Protein AF-A0A257W3N2-F1 (afdb_monomer_lite)

pLDDT: mean 85.17, std 15.51, range [33.84, 98.0]

Foldseek 3Di:
DKKAFQFQPPDDDDPDPQDPVRDQPQAADPPDDFGWDKAKFKDQVPHGPGDRPQDWDWDDDDDADQVDWTWTWGDDQFKIKIWIWHAHPRGIIDTDIDIDGNDPDDTDMDMDMDTDTDDAPLVNCCVRPVVQNPDPDPDQFFKWKAAQNDTWGDHRVCVVVVHQTPPADPVRDRDHPFWMKMWGDTPRTIIMDTPHRHD

Radius of gyration: 18.53 Å; chains: 1; bounding box: 50×35×45 Å

Structure (mmCIF, N/CA/C/O backbone):
data_AF-A0A257W3N2-F1
#
_entry.id   AF-A0A257W3N2-F1
#
loop_
_atom_site.group_PDB
_atom_site.id
_atom_site.type_symbol
_atom_site.label_atom_id
_atom_site.label_alt_id
_atom_site.label_comp_id
_atom_site.label_asym_id
_atom_site.label_entity_id
_atom_site.label_seq_id
_atom_site.pdbx_PDB_ins_code
_atom_site.Cartn_x
_atom_site.Cartn_y
_atom_site.Cartn_z
_atom_site.occupancy
_atom_site.B_iso_or_equiv
_atom_site.auth_seq_id
_atom_site.auth_comp_id
_atom_site.auth_asym_id
_atom_site.auth_atom_id
_atom_site.pdbx_PDB_model_num
ATOM 1 N N . MET A 1 1 ? -6.589 -4.852 3.245 1.00 63.12 1 MET A N 1
ATOM 2 C CA . MET A 1 1 ? -5.745 -4.645 2.042 1.00 63.12 1 MET A CA 1
ATOM 3 C C . MET A 1 1 ? -4.578 -5.618 2.097 1.00 63.12 1 MET A C 1
ATOM 5 O O . MET A 1 1 ? -4.062 -5.860 3.180 1.00 63.12 1 MET A O 1
ATOM 9 N N . LYS A 1 2 ? -4.144 -6.179 0.969 1.00 60.28 2 LYS A N 1
ATOM 10 C CA . LYS A 1 2 ? -2.875 -6.912 0.897 1.00 60.28 2 LYS A CA 1
ATOM 11 C C . LYS A 1 2 ? -1.826 -6.005 0.253 1.00 60.28 2 LYS A C 1
ATOM 13 O O . LYS A 1 2 ? -2.109 -5.346 -0.744 1.00 60.28 2 LYS A O 1
ATOM 18 N N . ALA A 1 3 ? -0.636 -5.947 0.831 1.00 59.84 3 ALA A N 1
ATOM 19 C CA . ALA A 1 3 ? 0.522 -5.319 0.213 1.00 59.84 3 ALA A CA 1
ATOM 20 C C . ALA A 1 3 ? 1.541 -6.428 -0.047 1.00 59.84 3 ALA A C 1
ATOM 22 O O . ALA A 1 3 ? 2.093 -7.018 0.875 1.00 59.84 3 ALA A O 1
ATOM 23 N N . ALA A 1 4 ? 1.744 -6.760 -1.312 1.00 55.66 4 ALA A N 1
ATOM 24 C CA . ALA A 1 4 ? 2.724 -7.746 -1.716 1.00 55.66 4 ALA A CA 1
ATOM 25 C C . ALA A 1 4 ? 4.053 -7.047 -1.975 1.00 55.66 4 ALA A C 1
ATOM 27 O O . ALA A 1 4 ? 4.140 -6.175 -2.839 1.00 55.66 4 ALA A O 1
ATOM 28 N N . ILE A 1 5 ? 5.106 -7.460 -1.283 1.00 56.12 5 ILE A N 1
ATOM 29 C CA . ILE A 1 5 ? 6.452 -7.278 -1.810 1.00 56.12 5 ILE A CA 1
ATOM 30 C C . ILE A 1 5 ? 6.758 -8.588 -2.522 1.00 56.12 5 ILE A C 1
ATOM 32 O O . ILE A 1 5 ? 7.100 -9.577 -1.884 1.00 56.12 5 ILE A O 1
ATOM 36 N N . LEU A 1 6 ? 6.549 -8.633 -3.837 1.00 48.66 6 LEU A N 1
ATOM 37 C CA . LEU A 1 6 ? 6.870 -9.834 -4.593 1.00 48.66 6 LEU A CA 1
ATOM 38 C C . LEU A 1 6 ? 8.366 -9.810 -4.915 1.00 48.66 6 LEU A C 1
ATOM 40 O O . LEU A 1 6 ? 8.823 -9.068 -5.788 1.00 48.66 6 LEU A O 1
ATOM 44 N N . LEU A 1 7 ? 9.126 -10.641 -4.207 1.00 48.00 7 LEU A N 1
ATOM 45 C CA . LEU A 1 7 ? 10.526 -10.894 -4.524 1.00 48.00 7 LEU A CA 1
ATOM 46 C C . LEU A 1 7 ? 10.585 -11.938 -5.645 1.00 48.00 7 LEU A C 1
ATOM 48 O O . LEU A 1 7 ? 10.446 -13.136 -5.403 1.00 48.00 7 LEU A O 1
ATOM 52 N N . ALA A 1 8 ? 10.787 -11.507 -6.889 1.00 36.78 8 ALA A N 1
ATOM 53 C CA . ALA A 1 8 ? 11.122 -12.436 -7.958 1.00 36.78 8 ALA A CA 1
ATOM 54 C C . ALA A 1 8 ? 12.629 -12.721 -7.891 1.00 36.78 8 ALA A C 1
ATOM 56 O O . ALA A 1 8 ? 13.432 -12.066 -8.549 1.00 36.78 8 ALA A O 1
ATOM 57 N N . LYS A 1 9 ? 13.046 -13.714 -7.094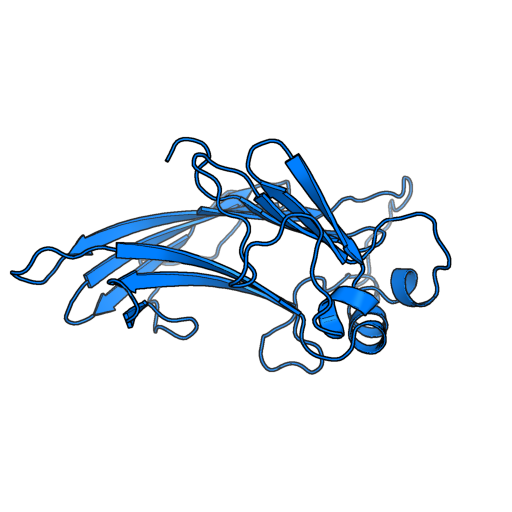 1.00 36.16 9 LYS A N 1
ATOM 58 C CA . LYS A 1 9 ? 14.422 -14.223 -7.180 1.00 36.16 9 LYS A CA 1
ATOM 59 C C . LYS A 1 9 ? 14.591 -14.939 -8.521 1.00 36.16 9 LYS A C 1
ATOM 61 O O . LYS A 1 9 ? 14.362 -16.139 -8.622 1.00 36.16 9 LYS A O 1
ATOM 66 N N . THR A 1 10 ? 15.000 -14.216 -9.558 1.00 36.69 10 THR A N 1
ATOM 67 C CA . THR A 1 10 ? 15.478 -14.819 -10.807 1.00 36.69 10 THR A CA 1
ATOM 68 C C . THR A 1 10 ? 16.997 -14.763 -10.860 1.00 36.69 10 THR A C 1
ATOM 70 O O . THR A 1 10 ? 17.583 -13.983 -11.602 1.00 36.69 10 THR A O 1
ATOM 73 N N . SER A 1 11 ? 17.631 -15.628 -10.073 1.00 33.84 11 SER A N 1
ATOM 74 C CA . SER A 1 11 ? 18.835 -16.338 -10.501 1.00 33.84 11 SER A CA 1
ATOM 75 C C . SER A 1 11 ? 18.933 -17.647 -9.715 1.00 33.84 11 SER A C 1
ATOM 77 O O . SER A 1 11 ? 18.991 -17.677 -8.483 1.00 33.84 11 SER A O 1
ATOM 79 N N . GLU A 1 12 ? 18.888 -18.763 -10.443 1.00 40.09 12 GLU A N 1
ATOM 80 C CA . GLU A 1 12 ? 19.418 -20.027 -9.945 1.00 40.09 12 GLU A CA 1
ATOM 81 C C . GLU A 1 12 ? 20.897 -19.809 -9.601 1.00 40.09 12 GLU A C 1
ATOM 83 O O . GLU A 1 12 ? 21.663 -19.313 -10.425 1.00 40.09 12 GLU A O 1
ATOM 88 N N . GLY A 1 13 ? 21.292 -20.178 -8.381 1.00 39.91 13 GLY A N 1
ATOM 89 C CA . GLY A 1 13 ? 22.697 -20.217 -7.973 1.00 39.91 13 GLY A CA 1
ATOM 90 C C . GLY A 1 13 ? 23.138 -19.093 -7.036 1.00 39.91 13 GLY A C 1
ATOM 91 O O . GLY A 1 13 ? 23.952 -18.256 -7.401 1.00 39.91 13 GLY A O 1
ATOM 92 N N . ALA A 1 14 ? 22.684 -19.131 -5.785 1.00 39.78 14 ALA A N 1
ATOM 93 C CA . ALA A 1 14 ? 23.430 -18.544 -4.672 1.00 39.78 14 ALA A CA 1
ATOM 94 C C . ALA A 1 14 ? 23.230 -19.441 -3.445 1.00 39.78 14 ALA A C 1
ATOM 96 O O . ALA A 1 14 ? 22.296 -19.257 -2.669 1.00 39.78 14 ALA A O 1
ATOM 97 N N . SER A 1 15 ? 24.057 -20.484 -3.351 1.00 37.91 15 SER A N 1
ATOM 98 C CA . SER A 1 15 ? 24.138 -21.432 -2.232 1.00 37.91 15 SER A CA 1
ATOM 99 C C . SER A 1 15 ? 25.274 -21.058 -1.269 1.00 37.91 15 SER A C 1
ATOM 101 O O . SER A 1 15 ? 26.050 -21.917 -0.858 1.00 37.91 15 SER A O 1
ATOM 103 N N . GLY A 1 16 ? 25.414 -19.768 -0.967 1.00 42.81 16 GLY A N 1
ATOM 104 C CA . GLY A 1 16 ? 26.346 -19.248 0.032 1.00 42.81 16 GLY A CA 1
ATOM 105 C C . GLY A 1 16 ? 25.596 -18.356 1.014 1.00 42.81 16 GLY A C 1
ATOM 106 O O . GLY A 1 16 ? 24.608 -17.732 0.627 1.00 42.81 16 GLY A O 1
ATOM 107 N N . GLU A 1 17 ? 26.037 -18.326 2.273 1.00 38.88 17 GLU A N 1
ATOM 108 C CA . GLU A 1 17 ? 25.598 -17.313 3.237 1.00 38.88 17 GLU A CA 1
ATOM 109 C C . GLU A 1 17 ? 25.826 -15.929 2.616 1.00 38.88 17 GLU A C 1
ATOM 111 O O . GLU A 1 17 ? 26.957 -15.584 2.266 1.00 38.88 17 GLU A O 1
ATOM 116 N N . LEU A 1 18 ? 24.743 -15.175 2.415 1.00 42.75 18 LEU A N 1
ATOM 117 C CA . LEU A 1 18 ? 24.822 -13.783 1.987 1.00 42.75 18 LEU A CA 1
ATOM 118 C C . LEU A 1 18 ? 25.477 -13.005 3.124 1.00 42.75 18 LEU A C 1
ATOM 120 O O . LEU A 1 18 ? 25.071 -13.138 4.280 1.00 42.75 18 LEU A O 1
ATOM 124 N N . LYS A 1 19 ? 26.503 -12.218 2.815 1.00 36.81 19 LYS A N 1
ATOM 125 C CA . LYS A 1 19 ? 27.019 -11.262 3.790 1.00 36.81 19 LYS A CA 1
ATOM 126 C C . LYS A 1 19 ? 26.045 -10.083 3.870 1.00 36.81 19 LYS A C 1
ATOM 128 O O . LYS A 1 19 ? 25.299 -9.840 2.931 1.00 36.81 19 LYS A O 1
ATOM 133 N N . GLU A 1 20 ? 26.067 -9.312 4.954 1.00 49.75 20 GLU A N 1
ATOM 134 C CA . GLU A 1 20 ? 25.214 -8.114 5.117 1.00 49.75 20 GLU A CA 1
ATOM 135 C C . GLU A 1 20 ? 25.403 -7.091 3.970 1.00 49.75 20 GLU A C 1
ATOM 137 O O . GLU A 1 20 ? 24.482 -6.373 3.595 1.00 49.75 20 GLU A O 1
ATOM 142 N N . GLU A 1 21 ? 26.584 -7.090 3.342 1.00 48.09 21 GLU A N 1
ATOM 143 C CA . GLU A 1 21 ? 26.924 -6.332 2.127 1.00 48.09 21 GLU A CA 1
ATOM 144 C C . GLU A 1 21 ? 26.236 -6.833 0.835 1.00 48.09 21 GLU A C 1
ATOM 146 O O . GLU A 1 21 ? 26.196 -6.101 -0.153 1.00 48.09 21 GLU A O 1
ATOM 151 N N . ASP A 1 22 ? 25.653 -8.036 0.852 1.00 55.69 22 ASP A N 1
ATOM 152 C CA . ASP A 1 22 ? 24.911 -8.664 -0.250 1.00 55.69 22 ASP A CA 1
ATOM 153 C C . ASP A 1 22 ? 23.376 -8.577 -0.064 1.00 55.69 22 ASP A C 1
ATOM 155 O O . ASP A 1 22 ? 22.615 -9.036 -0.925 1.00 55.69 22 ASP A O 1
ATOM 159 N N . GLU A 1 23 ? 22.888 -8.008 1.049 1.00 65.12 23 GLU A N 1
ATOM 160 C CA . GLU A 1 23 ? 21.453 -7.829 1.289 1.00 65.12 23 GLU A CA 1
ATOM 161 C C . GLU A 1 23 ? 20.884 -6.685 0.442 1.00 65.12 23 GLU A C 1
ATOM 163 O O . GLU A 1 23 ? 21.275 -5.520 0.544 1.00 65.12 23 GLU A O 1
ATOM 168 N N . ILE A 1 24 ? 19.889 -7.005 -0.386 1.00 69.31 24 ILE A N 1
ATOM 169 C CA . ILE A 1 24 ? 19.209 -6.002 -1.202 1.00 69.31 24 ILE A CA 1
ATOM 170 C C . ILE A 1 24 ? 18.145 -5.308 -0.359 1.00 69.31 24 ILE A C 1
ATOM 172 O O . ILE A 1 24 ? 17.109 -5.879 -0.008 1.00 69.31 24 ILE A O 1
ATOM 176 N N . ARG A 1 25 ? 18.383 -4.026 -0.075 1.00 74.94 25 ARG A N 1
ATOM 177 C CA . ARG A 1 25 ? 17.400 -3.155 0.565 1.00 74.94 25 ARG A CA 1
ATOM 178 C C . ARG A 1 25 ? 16.401 -2.646 -0.468 1.00 74.94 25 ARG A C 1
ATOM 180 O O . ARG A 1 25 ? 16.580 -1.578 -1.048 1.00 74.94 25 ARG A O 1
ATOM 187 N N . LEU A 1 26 ? 15.333 -3.417 -0.667 1.00 79.75 26 LEU A N 1
ATOM 188 C CA . LEU A 1 26 ? 14.271 -3.034 -1.591 1.00 79.75 26 LEU A CA 1
ATOM 189 C C . LEU A 1 26 ? 13.491 -1.823 -1.068 1.00 79.75 26 LEU A C 1
ATOM 191 O O . LEU A 1 26 ? 13.543 -0.760 -1.675 1.00 79.75 26 LEU A O 1
ATOM 195 N N . LEU A 1 27 ? 12.779 -1.962 0.055 1.00 86.69 27 LEU A N 1
ATOM 196 C CA . LEU A 1 27 ? 12.084 -0.827 0.661 1.00 86.69 27 LEU A CA 1
ATOM 197 C C . LEU A 1 27 ? 13.047 0.016 1.501 1.00 86.69 27 LEU A C 1
ATOM 199 O O . LEU A 1 27 ? 13.892 -0.506 2.230 1.00 86.69 27 LEU A O 1
ATOM 203 N N . ARG A 1 28 ? 12.893 1.334 1.408 1.00 89.12 28 ARG A N 1
ATOM 204 C CA . ARG A 1 28 ? 13.689 2.348 2.097 1.00 89.12 28 ARG A CA 1
ATOM 205 C C . ARG A 1 28 ? 12.777 3.328 2.837 1.00 89.12 28 ARG A C 1
ATOM 207 O O . ARG A 1 28 ? 11.737 3.686 2.278 1.00 89.12 28 ARG A O 1
ATOM 214 N N . PRO A 1 29 ? 13.166 3.792 4.039 1.00 90.00 29 PRO A N 1
ATOM 215 C CA . PRO A 1 29 ? 12.375 4.742 4.818 1.00 90.00 29 PRO A CA 1
ATOM 216 C C . PRO A 1 29 ? 12.000 6.006 4.037 1.00 90.00 29 PRO A C 1
ATOM 218 O O . PRO A 1 29 ? 12.721 6.421 3.125 1.00 90.00 29 PRO A O 1
ATOM 221 N N . GLU A 1 30 ? 10.880 6.624 4.403 1.00 90.50 30 GLU A N 1
ATOM 222 C CA . GLU A 1 30 ? 10.339 7.809 3.724 1.00 90.50 30 GLU A CA 1
ATOM 223 C C . GLU A 1 30 ? 11.293 9.004 3.753 1.00 90.50 30 GLU A C 1
ATOM 225 O O . GLU A 1 30 ? 11.365 9.759 2.789 1.00 90.50 30 GLU A O 1
ATOM 230 N N . GLU A 1 31 ? 12.033 9.153 4.843 1.00 90.12 31 GLU A N 1
ATOM 231 C CA . GLU A 1 31 ? 12.975 10.234 5.105 1.00 90.12 31 GLU A CA 1
ATOM 232 C C . GLU A 1 31 ? 14.345 10.038 4.440 1.00 90.12 31 GLU A C 1
ATOM 234 O O . GLU A 1 31 ? 15.206 10.915 4.525 1.00 90.12 31 GLU A O 1
ATOM 239 N N . SER A 1 32 ? 14.571 8.889 3.798 1.00 90.19 32 SER A N 1
ATOM 240 C CA . SER A 1 32 ? 15.836 8.611 3.121 1.00 90.19 32 SER A CA 1
ATOM 241 C C . SER A 1 32 ? 15.904 9.274 1.745 1.00 90.19 32 SER A C 1
ATOM 243 O O . SER A 1 32 ? 14.901 9.404 1.041 1.00 90.19 32 SER A O 1
ATOM 245 N N . GLU A 1 33 ? 17.112 9.659 1.321 1.00 89.38 33 GLU A N 1
ATOM 246 C CA . GLU A 1 33 ? 17.339 10.072 -0.065 1.00 89.38 33 GLU A CA 1
ATOM 247 C C . GLU A 1 33 ? 16.941 8.910 -0.989 1.00 89.38 33 GLU A C 1
ATOM 249 O O . GLU A 1 33 ? 17.435 7.793 -0.820 1.00 89.38 33 GLU A O 1
ATOM 254 N N . PHE A 1 34 ? 16.022 9.159 -1.927 1.00 91.19 34 PHE A N 1
ATOM 255 C CA . PHE A 1 34 ? 15.375 8.132 -2.755 1.00 91.19 34 PHE A CA 1
ATOM 256 C C . PHE A 1 34 ? 14.603 7.062 -1.954 1.00 91.19 34 PHE A C 1
ATOM 258 O O . PHE A 1 34 ? 14.710 5.863 -2.236 1.00 91.19 34 PHE A O 1
ATOM 265 N N . GLY A 1 35 ? 13.811 7.491 -0.964 1.00 92.50 35 GLY A N 1
ATOM 266 C CA . GLY A 1 35 ? 12.903 6.623 -0.213 1.00 92.50 35 GLY A CA 1
ATOM 267 C C . GLY A 1 35 ? 11.979 5.790 -1.109 1.00 92.50 35 GLY A C 1
ATOM 268 O O . GLY A 1 35 ? 11.527 6.247 -2.164 1.00 92.50 35 GLY A O 1
ATOM 269 N N . TYR A 1 36 ? 11.701 4.555 -0.683 1.00 91.75 36 TYR A N 1
ATOM 270 C CA . TYR A 1 36 ? 10.831 3.614 -1.384 1.00 91.75 36 TYR A CA 1
ATOM 271 C C . TYR A 1 36 ? 10.005 2.816 -0.383 1.00 91.75 36 TYR A C 1
ATOM 273 O O . TYR A 1 36 ? 10.482 1.859 0.216 1.00 91.75 36 TYR A O 1
ATOM 281 N N . PHE A 1 37 ? 8.754 3.193 -0.193 1.00 90.00 37 PHE A N 1
ATOM 282 C CA . PHE A 1 37 ? 7.950 2.663 0.899 1.00 90.00 37 PHE A CA 1
ATOM 283 C C . PHE A 1 37 ? 6.496 2.510 0.470 1.00 90.00 37 PHE A C 1
ATOM 285 O O . PHE A 1 37 ? 6.038 3.049 -0.542 1.00 90.00 37 PHE A O 1
ATOM 292 N N . THR A 1 38 ? 5.758 1.748 1.267 1.00 89.62 38 THR A N 1
ATOM 293 C CA . THR A 1 38 ? 4.333 1.510 1.066 1.00 89.62 38 THR A CA 1
ATOM 294 C C . THR A 1 38 ? 3.571 1.999 2.274 1.00 89.62 38 THR A C 1
ATOM 296 O O . THR A 1 38 ? 3.968 1.706 3.401 1.00 89.62 38 THR A O 1
ATOM 299 N N . THR A 1 39 ? 2.463 2.701 2.065 1.00 88.75 39 THR A N 1
ATOM 300 C CA . THR A 1 39 ? 1.641 3.189 3.175 1.00 88.75 39 THR A CA 1
ATOM 301 C C . THR A 1 39 ? 0.195 2.782 3.016 1.00 88.75 39 THR A C 1
ATOM 303 O O . THR A 1 39 ? -0.286 2.616 1.898 1.00 88.75 39 THR A O 1
ATOM 306 N N . TYR A 1 40 ? -0.481 2.581 4.146 1.00 89.00 40 TYR A N 1
ATOM 307 C CA . TYR A 1 40 ? -1.864 2.131 4.185 1.00 89.00 40 TYR A CA 1
ATOM 308 C C . TYR A 1 40 ? -2.625 2.809 5.323 1.00 89.00 40 TYR A C 1
ATOM 310 O O . TYR A 1 40 ? -2.320 2.605 6.503 1.00 89.00 40 TYR A O 1
ATOM 318 N N . TYR A 1 41 ? -3.611 3.624 4.969 1.00 90.25 41 TYR A N 1
ATOM 319 C CA . TYR A 1 41 ? -4.282 4.543 5.883 1.00 90.25 41 TYR A CA 1
ATOM 320 C C . TYR A 1 41 ? -5.768 4.733 5.522 1.00 90.25 41 TYR A C 1
ATOM 322 O O . TYR A 1 41 ? -6.254 4.138 4.561 1.00 90.25 41 TYR A O 1
ATOM 330 N N . TRP A 1 42 ? -6.515 5.503 6.319 1.00 94.56 42 TRP A N 1
ATOM 331 C CA . TRP A 1 42 ? -7.979 5.604 6.223 1.00 94.56 42 TRP A CA 1
ATOM 332 C C . TRP A 1 42 ? -8.445 7.050 6.110 1.00 94.56 42 TRP A C 1
ATOM 334 O O . TRP A 1 42 ? -7.966 7.927 6.830 1.00 94.56 42 TRP A O 1
ATOM 344 N N . ALA A 1 43 ? -9.431 7.287 5.247 1.00 94.75 43 ALA A N 1
ATOM 345 C CA . ALA A 1 43 ? -10.078 8.584 5.088 1.00 94.75 43 ALA A CA 1
ATOM 346 C C . ALA A 1 43 ? -11.597 8.491 5.265 1.00 94.75 43 ALA A C 1
ATOM 348 O O . ALA A 1 43 ? -12.204 7.504 4.860 1.00 94.75 43 ALA A O 1
ATOM 349 N N . ASP A 1 44 ? -12.196 9.547 5.807 1.00 94.50 44 ASP A N 1
ATOM 350 C CA . ASP A 1 44 ? -13.632 9.829 5.778 1.00 94.50 44 ASP A CA 1
ATOM 351 C C . ASP A 1 44 ? -13.879 10.890 4.697 1.00 94.50 44 ASP A C 1
ATOM 353 O O . A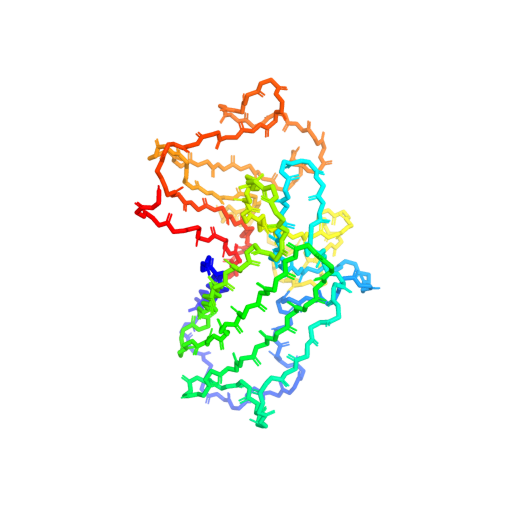SP A 1 44 ? -13.493 12.056 4.837 1.00 94.50 44 ASP A O 1
ATOM 357 N N . GLY A 1 45 ? -14.398 10.464 3.543 1.00 90.69 45 GLY A N 1
ATOM 358 C CA . GLY A 1 45 ? -14.419 11.292 2.335 1.00 90.69 45 GLY A CA 1
ATOM 359 C C . GLY A 1 45 ? -13.011 11.735 1.899 1.00 90.69 45 GLY A C 1
ATOM 360 O O . GLY A 1 45 ? -12.223 10.932 1.383 1.00 90.69 45 GLY A O 1
ATOM 361 N N . ASN A 1 46 ? -12.701 13.021 2.091 1.00 89.12 46 ASN A N 1
ATOM 362 C CA . ASN A 1 46 ? -11.405 13.632 1.754 1.00 89.12 46 ASN A CA 1
ATOM 363 C C . ASN A 1 46 ? -10.524 13.923 2.978 1.00 89.12 46 ASN A C 1
ATOM 365 O O . ASN A 1 46 ? -9.407 14.410 2.817 1.00 89.12 46 ASN A O 1
ATOM 369 N N . THR A 1 47 ? -11.002 13.624 4.185 1.00 92.25 47 THR A N 1
ATOM 370 C CA . THR A 1 47 ? -10.280 13.895 5.430 1.00 92.25 47 THR A CA 1
ATOM 371 C C . THR A 1 47 ? -9.628 12.616 5.929 1.00 92.25 47 THR A C 1
ATOM 373 O O . THR A 1 47 ? -10.303 11.605 6.102 1.00 92.25 47 THR A O 1
ATOM 376 N N . LEU A 1 48 ? -8.318 12.643 6.181 1.00 93.19 48 LEU A N 1
ATOM 377 C CA . LEU A 1 48 ? -7.623 11.512 6.797 1.00 93.19 48 LEU A CA 1
ATOM 378 C C . LEU A 1 48 ? -8.085 11.344 8.250 1.00 93.19 48 LEU A C 1
ATOM 380 O O . LEU A 1 48 ? -8.016 12.288 9.032 1.00 93.19 48 LEU A O 1
ATOM 384 N N . VAL A 1 49 ? -8.528 10.137 8.599 1.00 93.81 49 VAL A N 1
ATOM 385 C CA . VAL A 1 49 ? -8.853 9.736 9.984 1.00 93.81 49 VAL A CA 1
ATOM 386 C C . VAL A 1 49 ? -7.761 8.854 10.584 1.00 93.81 49 VAL A C 1
ATOM 388 O O . VAL A 1 49 ? -7.545 8.851 11.789 1.00 93.81 49 VAL A O 1
ATOM 391 N N . ALA A 1 50 ? -7.014 8.167 9.724 1.00 93.25 50 ALA A N 1
ATOM 392 C CA . ALA A 1 50 ? -5.695 7.640 10.013 1.00 93.25 50 ALA A CA 1
ATOM 393 C C . ALA A 1 50 ? -4.787 8.138 8.895 1.00 93.25 50 ALA A C 1
ATOM 395 O O . ALA A 1 50 ? -5.146 8.017 7.727 1.00 93.25 50 ALA A O 1
ATOM 396 N N . GLY A 1 51 ? -3.653 8.735 9.237 1.00 89.62 51 GLY A N 1
ATOM 397 C CA . GLY A 1 51 ? -2.652 9.193 8.285 1.00 89.62 51 GLY A CA 1
ATOM 398 C C . GLY A 1 51 ? -1.447 8.262 8.243 1.00 89.62 51 GLY A C 1
ATOM 399 O O . GLY A 1 51 ? -1.360 7.281 8.982 1.00 89.62 51 GLY A O 1
ATOM 400 N N . ARG A 1 52 ? -0.479 8.615 7.395 1.00 84.06 52 ARG A N 1
ATOM 401 C CA . ARG A 1 52 ? 0.804 7.911 7.275 1.00 84.06 52 ARG A CA 1
ATOM 402 C C . ARG A 1 52 ? 1.540 7.776 8.612 1.00 84.06 52 ARG A C 1
ATOM 404 O O . ARG A 1 52 ? 2.000 6.692 8.939 1.00 84.06 52 ARG A O 1
ATOM 411 N N . ASN A 1 53 ? 1.583 8.864 9.379 1.00 86.12 53 ASN A N 1
ATOM 412 C CA . ASN A 1 53 ? 2.326 8.970 10.638 1.00 86.12 53 ASN A CA 1
ATOM 413 C C . ASN A 1 53 ? 1.408 8.902 11.867 1.00 86.12 53 ASN A C 1
ATOM 415 O O . ASN A 1 53 ? 1.725 9.461 12.915 1.00 86.12 53 ASN A O 1
ATOM 419 N N . SER A 1 54 ? 0.231 8.278 11.734 1.00 92.81 54 SER A N 1
ATOM 420 C CA . SER A 1 54 ? -0.660 8.081 12.878 1.00 92.81 54 SER A CA 1
ATOM 421 C C . SER A 1 54 ? 0.035 7.257 13.970 1.00 92.81 54 SER A C 1
ATOM 423 O O . SER A 1 54 ? 0.727 6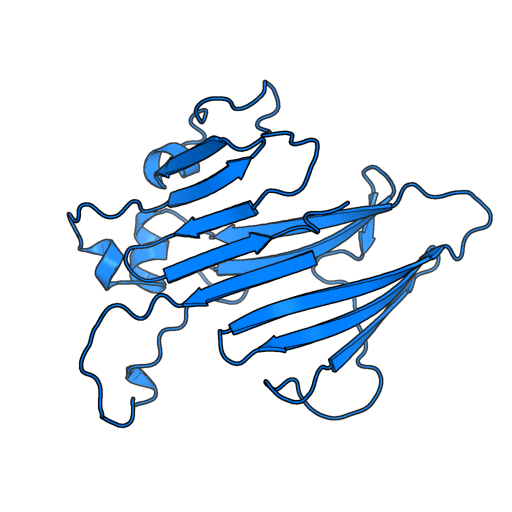.290 13.647 1.00 92.81 54 SER A O 1
ATOM 425 N N . PRO A 1 55 ? -0.147 7.608 15.255 1.00 93.94 55 PRO A N 1
ATOM 426 C CA . PRO A 1 55 ? 0.557 6.969 16.361 1.00 93.94 55 PRO A CA 1
ATOM 427 C C . PRO A 1 55 ? -0.087 5.622 16.714 1.00 93.94 55 PRO A C 1
ATOM 429 O O . PRO A 1 55 ? -0.839 5.507 17.679 1.00 93.94 55 PRO A O 1
ATOM 432 N N . TRP A 1 56 ? 0.183 4.600 15.907 1.00 95.69 56 TRP A N 1
ATOM 433 C CA . TRP A 1 56 ? -0.251 3.235 16.188 1.00 95.69 56 TRP A CA 1
ATOM 434 C C . TRP A 1 56 ? 0.449 2.691 17.433 1.00 95.69 56 TRP A C 1
ATOM 436 O O . TRP A 1 56 ? 1.663 2.823 17.584 1.00 95.69 56 TRP A O 1
ATOM 446 N N . THR A 1 57 ? -0.309 2.033 18.304 1.00 97.75 57 THR A N 1
ATOM 447 C CA . THR A 1 57 ? 0.217 1.328 19.472 1.00 97.75 57 THR A CA 1
ATOM 448 C C . THR A 1 57 ? 0.115 -0.171 19.250 1.00 97.75 57 THR A C 1
ATOM 450 O O . THR A 1 57 ? -0.897 -0.670 18.761 1.00 97.75 57 THR A O 1
ATOM 453 N N . GLN A 1 58 ? 1.167 -0.916 19.578 1.00 97.81 58 GLN A N 1
ATOM 454 C CA . GLN A 1 58 ? 1.091 -2.369 19.523 1.00 97.81 58 GLN A CA 1
ATOM 455 C C . GLN A 1 58 ? 0.224 -2.888 20.670 1.00 97.81 58 GLN A C 1
ATOM 457 O O . GLN A 1 58 ? 0.390 -2.497 21.825 1.00 97.81 58 GLN A O 1
ATOM 462 N N . VAL A 1 59 ? -0.701 -3.782 20.335 1.00 97.75 59 VAL A N 1
ATOM 463 C CA . VAL A 1 59 ? -1.497 -4.524 21.307 1.00 97.75 59 VAL A CA 1
ATOM 464 C C . VAL A 1 59 ? -0.791 -5.850 21.569 1.00 97.75 59 VAL A C 1
ATOM 466 O O . VAL A 1 59 ? -0.625 -6.663 20.660 1.00 97.75 59 VAL A O 1
ATOM 469 N N . GLY A 1 60 ? -0.386 -6.065 22.819 1.00 95.50 60 GLY A N 1
ATOM 470 C CA . GLY A 1 60 ? 0.426 -7.215 23.217 1.00 95.50 60 GLY A CA 1
ATOM 471 C C . GLY A 1 60 ? 1.926 -6.985 23.019 1.00 95.50 60 GLY A C 1
ATOM 472 O O . GLY A 1 60 ? 2.383 -5.856 22.861 1.00 95.50 60 GLY A O 1
ATOM 473 N N . GLU A 1 61 ? 2.690 -8.072 23.045 1.00 94.88 61 GLU A N 1
ATOM 474 C CA . GLU A 1 61 ? 4.156 -8.070 22.969 1.00 94.88 61 GLU A CA 1
ATOM 475 C C . GLU A 1 61 ? 4.643 -8.932 21.792 1.00 94.88 61 GLU A C 1
ATOM 477 O O . GLU A 1 61 ? 3.854 -9.605 21.127 1.00 94.88 61 GLU A O 1
ATOM 482 N N . GLY A 1 62 ? 5.954 -8.933 21.539 1.00 95.00 62 GLY A N 1
ATOM 483 C CA . GLY A 1 62 ? 6.584 -9.726 20.480 1.00 95.00 62 GLY A CA 1
ATOM 484 C C . GLY A 1 62 ? 6.733 -8.984 19.151 1.00 95.00 62 GLY A C 1
ATOM 485 O O . GLY A 1 62 ? 6.302 -7.844 19.000 1.00 95.00 62 GLY A O 1
ATOM 486 N N . GLY A 1 63 ? 7.401 -9.624 18.192 1.00 95.12 63 GLY A N 1
ATOM 487 C CA . GLY A 1 63 ? 7.677 -9.061 16.869 1.00 95.12 63 GLY A CA 1
ATOM 488 C C . GLY A 1 63 ? 6.954 -9.807 15.752 1.00 95.12 63 GLY A C 1
ATOM 489 O O . GLY A 1 63 ? 6.606 -10.981 15.898 1.00 95.12 63 GLY A O 1
ATOM 490 N N . LEU A 1 64 ? 6.769 -9.122 14.622 1.00 94.25 64 LEU A N 1
ATOM 491 C CA . LEU A 1 64 ? 6.241 -9.724 13.401 1.00 94.25 64 LEU A CA 1
ATOM 492 C C . LEU A 1 64 ? 7.224 -10.773 12.870 1.00 94.25 64 LEU A C 1
ATOM 494 O O . LEU A 1 64 ? 8.405 -10.490 12.678 1.00 94.25 64 LEU A O 1
ATOM 498 N N . SER A 1 65 ? 6.720 -11.971 12.599 1.00 93.81 65 SER A N 1
ATOM 499 C CA . SER A 1 65 ? 7.439 -13.028 11.887 1.00 93.81 65 SER A CA 1
ATOM 500 C C . SER A 1 65 ? 6.492 -13.746 10.925 1.00 93.81 65 SER A C 1
ATOM 502 O O . SER A 1 65 ? 5.280 -13.540 10.987 1.00 93.81 65 SER A O 1
ATOM 504 N N . ALA A 1 66 ? 7.022 -14.635 10.080 1.00 91.56 66 ALA A N 1
ATOM 505 C CA . ALA A 1 66 ? 6.197 -15.458 9.190 1.00 91.56 66 ALA A CA 1
ATOM 506 C C . ALA A 1 66 ? 5.166 -16.330 9.942 1.00 91.56 66 ALA A C 1
ATOM 508 O O . ALA A 1 66 ? 4.131 -16.690 9.388 1.00 91.56 66 ALA A O 1
ATOM 509 N N . ALA A 1 67 ? 5.429 -16.653 11.214 1.00 93.00 67 ALA A N 1
ATOM 510 C CA . AL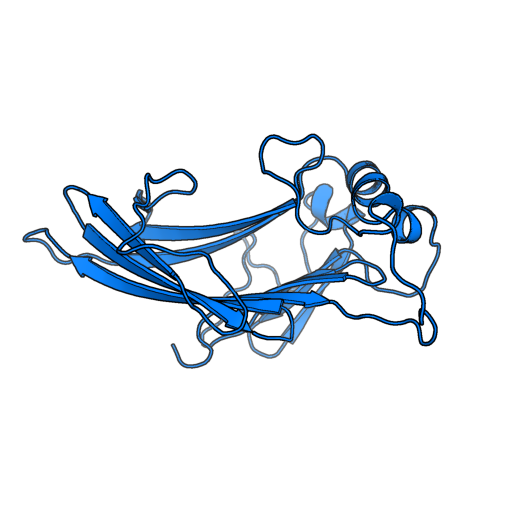A A 1 67 ? 4.529 -17.433 12.062 1.00 93.00 67 ALA A CA 1
ATOM 511 C C . ALA A 1 67 ? 3.689 -16.571 13.023 1.00 93.00 67 ALA A C 1
ATOM 513 O O . ALA A 1 67 ? 2.682 -17.047 13.548 1.00 93.00 67 ALA A O 1
ATOM 514 N N . THR A 1 68 ? 4.090 -15.319 13.267 1.00 95.75 68 THR A N 1
ATOM 515 C CA . THR A 1 68 ? 3.522 -14.483 14.333 1.00 95.75 68 THR A CA 1
ATOM 516 C C . THR A 1 68 ? 3.050 -13.144 13.772 1.00 95.75 68 THR A C 1
ATOM 518 O O . THR A 1 68 ? 3.887 -12.268 13.541 1.00 95.75 68 THR A O 1
ATOM 521 N N . PRO A 1 69 ? 1.735 -12.942 13.565 1.00 96.94 69 PRO A N 1
ATOM 522 C CA . PRO A 1 69 ? 1.200 -11.630 13.224 1.00 96.94 69 PRO A CA 1
ATOM 523 C C . PRO A 1 69 ? 1.280 -10.673 14.418 1.00 96.94 69 PRO A C 1
ATOM 525 O O . PRO A 1 69 ? 1.275 -11.098 15.573 1.00 96.94 69 PRO A O 1
ATOM 528 N N . VAL A 1 70 ? 1.282 -9.371 14.140 1.00 98.00 70 VAL A N 1
ATOM 529 C CA . VAL A 1 70 ? 1.189 -8.318 15.162 1.00 98.00 70 VAL A CA 1
ATOM 530 C C . VAL A 1 70 ? -0.135 -7.581 15.048 1.00 98.00 70 VAL A C 1
ATOM 532 O O . VAL A 1 70 ? -0.672 -7.415 13.954 1.00 98.00 70 VAL A O 1
ATOM 535 N N . THR A 1 71 ? -0.661 -7.124 16.183 1.00 97.94 71 THR A N 1
ATOM 536 C CA . THR A 1 71 ? -1.850 -6.267 16.219 1.00 97.94 71 THR A CA 1
ATOM 537 C C . THR A 1 71 ? -1.445 -4.858 16.616 1.00 97.94 71 THR A C 1
ATOM 539 O O . THR A 1 71 ? -0.744 -4.659 17.605 1.00 97.94 71 THR A O 1
ATOM 542 N N . LEU A 1 72 ? -1.896 -3.881 15.841 1.00 97.38 72 LEU A N 1
ATOM 543 C CA . LEU A 1 72 ? -1.719 -2.460 16.079 1.00 97.38 72 LEU A CA 1
ATOM 544 C C . LEU A 1 72 ? -3.090 -1.824 16.293 1.00 97.38 72 LEU A C 1
ATOM 546 O O . LEU A 1 72 ? -4.032 -2.136 15.569 1.00 97.38 72 LEU A O 1
ATOM 550 N N . ARG A 1 73 ? -3.197 -0.900 17.240 1.00 98.00 73 ARG A N 1
ATOM 551 C CA . ARG A 1 73 ? -4.397 -0.105 17.476 1.00 98.00 73 ARG A CA 1
ATOM 552 C C . ARG A 1 73 ? -4.115 1.370 17.247 1.00 98.00 73 ARG A C 1
ATOM 554 O O . ARG A 1 73 ? -3.089 1.895 17.672 1.00 98.00 73 ARG A O 1
ATOM 561 N N . LEU A 1 74 ? -5.050 2.036 16.590 1.00 97.44 74 LEU A N 1
ATOM 562 C CA . LEU A 1 74 ? -5.124 3.486 16.519 1.00 97.44 74 LEU A CA 1
ATOM 563 C C . LEU A 1 74 ? -6.486 3.911 17.047 1.00 97.44 74 LEU A C 1
ATOM 565 O O . LEU A 1 74 ? -7.509 3.483 16.524 1.00 97.44 74 LEU A O 1
ATOM 569 N N . GLU A 1 75 ? -6.498 4.788 18.040 1.00 96.50 75 GLU A N 1
ATOM 570 C CA . GLU A 1 75 ? -7.722 5.404 18.537 1.00 96.50 75 GLU A CA 1
ATOM 571 C C . GLU A 1 75 ? -7.641 6.916 18.343 1.00 96.50 75 GLU A C 1
ATOM 573 O O . GLU A 1 75 ? -6.618 7.545 18.613 1.00 96.50 75 GLU A O 1
ATOM 578 N N . THR A 1 76 ? -8.717 7.484 17.818 1.00 92.06 76 THR A N 1
ATOM 579 C CA . THR A 1 76 ? -8.913 8.921 17.618 1.00 92.06 76 THR A CA 1
ATOM 580 C C . THR A 1 76 ? -10.291 9.290 18.155 1.00 92.06 76 THR A C 1
ATOM 582 O O . THR A 1 76 ? -11.107 8.407 18.407 1.00 92.06 76 THR A O 1
ATOM 585 N N . ASP A 1 77 ? -10.620 10.579 18.213 1.00 90.50 77 ASP A N 1
ATOM 586 C CA . ASP A 1 77 ? -11.954 11.025 18.645 1.00 90.50 77 ASP A CA 1
ATOM 587 C C . ASP A 1 77 ? -13.098 10.516 17.747 1.00 90.50 77 ASP A C 1
ATOM 589 O O . ASP A 1 77 ? -14.262 10.535 18.138 1.00 90.50 77 ASP A O 1
ATOM 593 N N . SER A 1 78 ? -12.792 10.096 16.514 1.00 92.25 78 SER A N 1
ATOM 594 C CA . SER A 1 78 ? -13.804 9.794 15.496 1.00 92.25 78 SER A CA 1
ATOM 595 C C . SER A 1 78 ? -13.873 8.320 15.098 1.00 92.25 78 SER A C 1
ATOM 597 O O . SER A 1 78 ? -14.931 7.845 14.678 1.00 92.25 78 SER A O 1
ATOM 599 N N . VAL A 1 79 ? -12.761 7.593 15.225 1.00 96.00 79 VAL A N 1
ATOM 600 C CA . VAL A 1 79 ? -12.640 6.178 14.864 1.00 96.00 79 VAL A CA 1
ATOM 601 C C . VAL A 1 79 ? -11.649 5.462 15.779 1.00 96.00 79 VAL A C 1
ATOM 603 O O . VAL A 1 79 ? -10.645 6.048 16.188 1.00 96.00 79 VAL A O 1
ATOM 606 N N . SER A 1 80 ? -11.902 4.176 16.020 1.00 97.56 80 SER A N 1
ATOM 607 C CA . SER A 1 80 ? -10.908 3.222 16.521 1.00 97.56 80 SER A CA 1
ATOM 608 C C . SER A 1 80 ? -10.625 2.194 15.431 1.00 97.56 80 SER A C 1
ATOM 610 O O . SER A 1 80 ? -11.553 1.710 14.779 1.00 97.56 80 SER A O 1
ATOM 612 N N . ILE A 1 81 ? -9.352 1.896 15.190 1.00 97.38 81 ILE A N 1
ATOM 613 C CA . ILE A 1 81 ? -8.907 0.957 14.167 1.00 97.38 81 ILE A CA 1
ATOM 614 C C . ILE A 1 81 ? -8.006 -0.084 14.812 1.00 97.38 81 ILE A C 1
ATOM 616 O O . ILE A 1 81 ? -6.941 0.247 15.328 1.00 97.38 81 ILE A O 1
ATOM 620 N N . ASP A 1 82 ? -8.418 -1.343 14.717 1.00 97.75 82 ASP A N 1
ATOM 621 C CA . ASP A 1 82 ? -7.587 -2.503 15.018 1.00 97.75 82 ASP A CA 1
ATOM 622 C C . ASP A 1 82 ? -7.031 -3.074 13.723 1.00 97.75 82 ASP A C 1
ATOM 624 O O . ASP A 1 82 ? -7.788 -3.491 12.850 1.00 97.75 82 ASP A O 1
ATOM 628 N N . ARG A 1 83 ? -5.709 -3.105 13.601 1.00 96.00 83 ARG A N 1
ATOM 629 C CA . ARG A 1 83 ? -4.972 -3.579 12.433 1.00 96.00 83 ARG A CA 1
ATOM 630 C C . ARG A 1 83 ? -4.172 -4.815 12.791 1.00 96.00 83 ARG A C 1
ATOM 632 O O . ARG A 1 83 ? -3.224 -4.741 13.564 1.00 96.00 83 ARG A O 1
ATOM 639 N N . VAL A 1 84 ? -4.490 -5.935 12.160 1.00 96.38 84 VAL A N 1
ATOM 640 C CA . VAL A 1 84 ? -3.652 -7.133 12.196 1.00 96.38 84 VAL A CA 1
ATOM 641 C C . VAL A 1 84 ? -2.730 -7.113 10.984 1.00 96.38 84 VAL A C 1
ATOM 643 O O . VAL A 1 84 ? -3.200 -7.071 9.844 1.00 96.38 84 VAL A O 1
ATOM 646 N N . VAL A 1 85 ? -1.423 -7.137 11.237 1.00 94.75 85 VAL A N 1
ATOM 647 C CA . VAL A 1 85 ? -0.380 -7.251 10.216 1.00 94.75 85 VAL A CA 1
ATOM 648 C C . VAL A 1 85 ? 0.201 -8.654 10.279 1.00 94.75 85 VAL A C 1
ATOM 650 O O . VAL A 1 85 ? 0.722 -9.068 11.314 1.00 94.75 85 VAL A O 1
ATOM 653 N N . SER A 1 86 ? 0.134 -9.379 9.168 1.00 94.62 86 SER A N 1
ATOM 654 C CA . SER A 1 86 ? 0.835 -10.650 8.986 1.00 94.62 86 SER A CA 1
ATOM 655 C C . SER A 1 86 ? 1.767 -10.580 7.783 1.00 94.62 86 SER A C 1
ATOM 657 O O . SER A 1 86 ? 1.567 -9.766 6.881 1.00 94.62 86 SER A O 1
ATOM 659 N N . VAL A 1 87 ? 2.779 -11.440 7.773 1.00 92.88 87 VAL A N 1
ATOM 660 C CA . VAL A 1 87 ? 3.660 -11.677 6.629 1.00 92.88 87 VAL A CA 1
ATOM 661 C C . VAL A 1 87 ? 3.764 -13.183 6.427 1.00 92.88 87 VAL A C 1
ATOM 663 O O . VAL A 1 87 ? 3.766 -13.919 7.410 1.00 92.88 87 VAL A O 1
ATOM 666 N N . ASP A 1 88 ? 3.796 -13.646 5.183 1.00 89.75 88 ASP A N 1
ATOM 667 C CA . ASP A 1 88 ? 4.028 -15.059 4.874 1.00 89.75 88 ASP A CA 1
ATOM 668 C C . ASP A 1 88 ? 5.470 -15.322 4.406 1.00 89.75 88 ASP A C 1
ATOM 670 O O . ASP A 1 88 ? 6.283 -14.409 4.255 1.00 89.75 88 ASP A O 1
ATOM 674 N N . GLU A 1 89 ? 5.797 -16.594 4.173 1.00 87.75 89 GLU A N 1
ATOM 675 C CA . GLU A 1 89 ? 7.123 -17.034 3.713 1.00 87.75 89 GLU A CA 1
ATOM 676 C C . GLU A 1 89 ? 7.505 -16.489 2.324 1.00 87.75 89 GLU A C 1
ATOM 678 O O . GLU A 1 89 ? 8.674 -16.521 1.949 1.00 87.75 89 GLU A O 1
ATOM 683 N N . ASN A 1 90 ? 6.533 -15.966 1.569 1.00 85.19 90 ASN A N 1
ATOM 684 C CA . ASN A 1 90 ? 6.723 -15.366 0.251 1.00 85.19 90 ASN A CA 1
ATOM 685 C C . ASN A 1 90 ? 6.699 -13.830 0.307 1.00 85.19 90 ASN A C 1
ATOM 687 O O . ASN A 1 90 ? 6.520 -13.182 -0.726 1.00 85.19 90 ASN A O 1
ATOM 691 N N . TYR A 1 91 ? 6.903 -13.249 1.494 1.00 83.44 91 TYR A N 1
ATOM 692 C CA . TYR A 1 91 ? 7.006 -11.805 1.720 1.00 83.44 91 TYR A CA 1
ATOM 693 C C . TYR A 1 91 ? 5.722 -11.023 1.383 1.00 83.44 91 TYR A C 1
ATOM 695 O O . TYR A 1 91 ? 5.750 -9.806 1.163 1.00 83.44 91 TYR A O 1
ATOM 703 N N . LEU A 1 92 ? 4.563 -11.693 1.376 1.00 87.88 92 LEU A N 1
ATOM 704 C CA . LEU A 1 92 ? 3.270 -11.032 1.238 1.00 87.88 92 LEU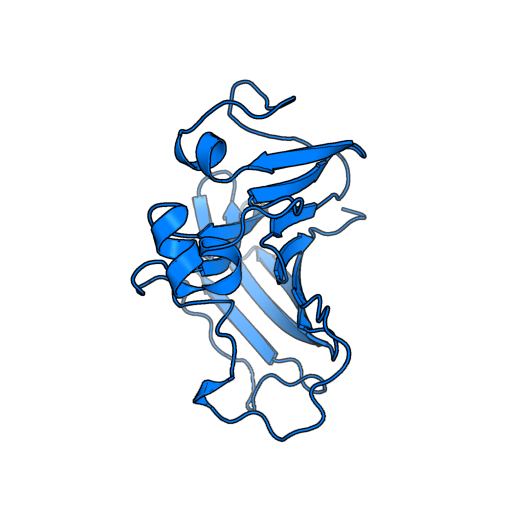 A CA 1
ATOM 705 C C . LEU A 1 92 ? 2.809 -10.498 2.594 1.00 87.88 92 LEU A C 1
ATOM 707 O O . LEU A 1 92 ? 2.444 -11.264 3.486 1.00 87.88 92 LEU A O 1
ATOM 711 N N . PHE A 1 93 ? 2.740 -9.174 2.723 1.00 91.56 93 PHE A N 1
ATOM 712 C CA . PHE A 1 93 ? 2.151 -8.534 3.891 1.00 91.56 93 PHE A CA 1
ATOM 713 C C . PHE A 1 93 ? 0.630 -8.435 3.736 1.00 91.56 93 PHE A C 1
ATOM 715 O O . PHE A 1 93 ? 0.096 -7.945 2.735 1.00 91.56 93 PHE A O 1
ATOM 722 N N . THR A 1 94 ? -0.101 -8.872 4.754 1.00 92.06 94 THR A N 1
ATOM 723 C CA . THR A 1 94 ? -1.558 -8.728 4.816 1.00 92.06 94 THR A CA 1
ATOM 724 C C . THR A 1 94 ? -1.935 -7.790 5.952 1.00 92.06 94 THR A C 1
ATOM 726 O O . THR A 1 94 ? -1.545 -8.001 7.095 1.00 92.06 94 THR A O 1
ATOM 729 N N . PHE A 1 95 ? -2.722 -6.765 5.620 1.00 93.38 95 PHE A N 1
ATOM 730 C CA . PHE A 1 95 ? -3.261 -5.784 6.555 1.00 93.38 95 PHE A CA 1
ATOM 731 C C . PHE A 1 95 ? -4.773 -5.985 6.664 1.00 93.38 95 PHE A C 1
ATOM 733 O O . PHE A 1 95 ? -5.526 -5.681 5.726 1.00 93.38 95 PHE A O 1
ATOM 740 N N . SER A 1 96 ? -5.213 -6.519 7.800 1.00 93.62 96 SER A N 1
ATOM 741 C CA . SER A 1 96 ? -6.624 -6.725 8.115 1.00 93.62 96 SER A CA 1
ATOM 742 C C . SER A 1 96 ? -7.060 -5.725 9.173 1.00 93.62 96 SER A C 1
ATOM 744 O O . SER A 1 96 ? -6.659 -5.839 10.328 1.00 93.62 96 SER A O 1
ATOM 746 N N . ASP A 1 97 ? -7.892 -4.767 8.773 1.00 94.62 97 ASP A N 1
ATOM 747 C CA . ASP A 1 97 ? -8.337 -3.686 9.646 1.00 94.62 97 ASP A CA 1
ATOM 748 C C . ASP A 1 97 ? -9.807 -3.883 10.032 1.00 94.62 97 ASP A C 1
ATOM 750 O O . ASP A 1 97 ? -10.660 -4.089 9.168 1.00 94.62 97 ASP A O 1
ATOM 754 N N . THR A 1 98 ? -10.105 -3.767 11.324 1.00 96.12 98 THR A N 1
ATOM 755 C CA . THR A 1 98 ? -11.458 -3.558 11.846 1.00 96.12 98 THR A CA 1
ATOM 756 C C . THR A 1 98 ? -11.590 -2.093 12.222 1.00 96.12 98 THR A C 1
ATOM 758 O O . THR A 1 98 ? -10.858 -1.610 13.083 1.00 96.12 98 THR A O 1
ATOM 761 N N . VAL A 1 99 ? -12.513 -1.382 11.576 1.00 96.00 99 VAL A N 1
ATOM 762 C CA . VAL A 1 99 ? -12.729 0.048 11.815 1.00 96.00 99 VAL A CA 1
ATOM 763 C C . VAL A 1 99 ? -14.057 0.266 12.526 1.00 96.00 99 VAL A C 1
ATOM 765 O O . VAL A 1 99 ? -15.114 -0.085 12.006 1.00 96.00 99 VAL A O 1
ATOM 768 N N . THR A 1 100 ? -13.997 0.881 13.702 1.00 97.12 100 THR A N 1
ATOM 769 C CA . THR A 1 100 ? -15.157 1.229 14.525 1.00 97.12 100 THR A CA 1
ATOM 770 C C . THR A 1 100 ? -15.409 2.729 14.438 1.00 97.12 100 THR A C 1
ATOM 772 O O . THR A 1 100 ? -14.535 3.526 14.779 1.00 97.12 100 THR A O 1
ATOM 775 N N . ASN A 1 101 ? -16.606 3.129 14.000 1.00 96.06 101 ASN A N 1
ATOM 776 C CA . ASN A 1 101 ? -17.050 4.521 14.081 1.00 96.06 101 ASN A CA 1
ATOM 777 C C . ASN A 1 101 ? -17.397 4.853 15.539 1.00 96.06 101 ASN A C 1
ATOM 779 O O . ASN A 1 101 ? -18.303 4.241 16.100 1.00 96.06 101 ASN A O 1
ATOM 783 N N . LEU A 1 102 ? -16.683 5.808 16.137 1.00 96.50 102 LEU A N 1
ATOM 784 C CA . LEU A 1 102 ? -16.916 6.256 17.516 1.00 96.50 102 LEU A CA 1
ATOM 785 C C . LEU A 1 102 ? -17.832 7.485 17.594 1.00 96.50 102 LEU A C 1
ATOM 787 O O . LEU A 1 102 ? -18.176 7.939 18.682 1.00 96.50 102 LEU A O 1
ATOM 791 N N . SER A 1 103 ? -18.218 8.041 16.445 1.00 92.88 103 SER A N 1
ATOM 792 C CA . SER A 1 103 ? -19.085 9.214 16.377 1.00 92.88 103 SER A CA 1
ATOM 793 C C . SER A 1 103 ? -20.569 8.843 16.296 1.00 92.88 103 SER A C 1
ATOM 795 O O . SER A 1 103 ? -20.931 7.723 15.937 1.00 92.88 103 SER A O 1
ATOM 797 N N . ALA A 1 104 ? -21.436 9.807 16.614 1.00 93.38 104 ALA A N 1
ATOM 798 C CA . ALA A 1 104 ? -22.886 9.657 16.479 1.00 93.38 104 ALA A CA 1
ATOM 799 C C . ALA A 1 104 ? -23.359 9.683 15.013 1.00 93.38 104 ALA A C 1
ATOM 801 O O . ALA A 1 104 ? -24.408 9.128 14.693 1.00 93.38 104 ALA A O 1
ATOM 802 N N . GLU A 1 105 ? -22.582 10.311 14.127 1.00 93.56 105 GLU A N 1
ATOM 803 C CA . GLU A 1 105 ? -22.930 10.473 12.718 1.00 93.56 105 GLU A CA 1
ATOM 804 C C . GLU A 1 105 ? -22.388 9.312 11.869 1.00 93.56 105 GLU A C 1
ATOM 806 O O . GLU A 1 105 ? -21.277 8.825 12.114 1.00 93.56 105 GLU A O 1
ATOM 811 N N . PRO A 1 106 ? -23.119 8.865 10.832 1.00 94.12 106 PRO A N 1
ATOM 812 C CA . PRO A 1 106 ? -22.593 7.911 9.862 1.00 94.12 106 PRO A CA 1
ATOM 813 C C . PRO A 1 106 ? -21.331 8.441 9.165 1.00 94.12 106 PRO A C 1
ATOM 815 O O . PRO A 1 106 ? -21.271 9.604 8.767 1.00 94.12 106 PRO A O 1
ATOM 818 N N . LYS A 1 107 ? -20.341 7.566 8.960 1.00 94.31 107 LYS A N 1
ATOM 819 C CA . LYS A 1 107 ? -19.089 7.878 8.250 1.00 94.31 107 LYS A CA 1
ATOM 820 C C . LYS A 1 107 ? -18.968 7.096 6.951 1.00 94.31 107 LYS A C 1
ATOM 822 O O . LYS A 1 107 ? -19.391 5.943 6.886 1.00 94.31 107 LYS A O 1
ATOM 827 N N . THR A 1 108 ? -18.334 7.694 5.941 1.00 94.00 108 THR A N 1
ATOM 828 C CA . THR A 1 108 ? -18.009 7.013 4.676 1.00 94.00 108 THR A CA 1
ATOM 829 C C . THR A 1 108 ? -16.508 6.788 4.615 1.00 94.00 108 THR A C 1
ATOM 831 O O . THR A 1 108 ? -15.747 7.586 4.061 1.00 94.00 108 THR A O 1
ATOM 834 N N . LEU A 1 109 ? -16.086 5.691 5.235 1.00 93.19 109 LEU A N 1
ATOM 835 C CA . LEU A 1 109 ? -14.680 5.362 5.399 1.00 93.19 109 LEU A CA 1
ATOM 836 C C . LEU A 1 109 ? -14.151 4.615 4.181 1.00 93.19 109 LEU A C 1
ATOM 838 O O . LEU A 1 109 ? -14.752 3.640 3.731 1.00 93.19 109 LEU A O 1
ATOM 842 N N . ARG A 1 110 ? -12.998 5.052 3.675 1.00 91.25 110 ARG A N 1
ATOM 843 C CA . ARG A 1 110 ? -12.290 4.374 2.592 1.00 91.25 110 ARG A CA 1
ATOM 844 C C . ARG A 1 110 ? -10.829 4.107 2.954 1.00 91.25 110 ARG A C 1
ATOM 846 O O . ARG A 1 110 ? -10.144 5.016 3.437 1.00 91.25 110 ARG A O 1
ATOM 853 N N . PRO A 1 111 ? -10.335 2.892 2.683 1.00 90.62 111 PRO A N 1
ATOM 854 C CA . PRO A 1 111 ? -8.918 2.599 2.754 1.00 90.62 111 PRO A CA 1
ATOM 855 C C . PRO A 1 111 ? -8.169 3.276 1.602 1.00 90.62 111 PRO A C 1
ATOM 857 O O . PRO A 1 111 ? -8.666 3.357 0.478 1.00 90.62 111 PRO A O 1
ATOM 860 N N . ILE A 1 112 ? -6.945 3.721 1.864 1.00 90.38 112 ILE A N 1
ATOM 861 C CA . ILE A 1 112 ? -6.039 4.289 0.867 1.00 90.38 112 ILE A CA 1
ATOM 862 C C . ILE A 1 112 ? -4.682 3.622 1.042 1.00 90.38 112 ILE A C 1
ATOM 864 O O . ILE A 1 112 ? -4.108 3.635 2.129 1.00 90.38 112 ILE A O 1
ATOM 868 N N . GLY A 1 113 ? -4.183 3.026 -0.037 1.00 90.00 113 GLY A N 1
ATOM 869 C CA . GLY A 1 113 ? -2.848 2.451 -0.102 1.00 90.00 113 GLY A CA 1
ATOM 870 C C . GLY A 1 113 ? -2.012 3.198 -1.130 1.00 90.00 113 GLY A C 1
ATOM 871 O O . GLY A 1 113 ? -2.520 3.526 -2.203 1.00 90.00 113 GLY A O 1
ATOM 872 N N . SER A 1 114 ? -0.741 3.440 -0.825 1.00 90.88 114 SER A N 1
ATOM 873 C CA . SER A 1 114 ? 0.217 3.988 -1.784 1.00 90.88 114 SER A CA 1
ATOM 874 C C . SER A 1 114 ? 1.529 3.214 -1.784 1.00 90.88 114 SER A C 1
ATOM 876 O O . SER A 1 114 ? 1.945 2.658 -0.767 1.00 90.88 114 SER A O 1
ATOM 878 N N . ILE A 1 115 ? 2.161 3.179 -2.954 1.00 92.38 115 ILE A N 1
ATOM 879 C CA . ILE A 1 115 ? 3.557 2.796 -3.141 1.00 92.38 115 ILE A CA 1
ATOM 880 C C . ILE A 1 115 ? 4.236 4.041 -3.672 1.00 92.38 115 ILE A C 1
ATOM 882 O O . ILE A 1 115 ? 3.835 4.568 -4.711 1.00 92.38 115 ILE A O 1
ATOM 886 N N . GLU A 1 116 ? 5.259 4.504 -2.975 1.00 91.75 116 GLU A N 1
ATOM 887 C CA . GLU A 1 116 ? 5.945 5.738 -3.322 1.00 91.75 116 GLU A CA 1
ATOM 888 C C . GLU A 1 116 ? 7.430 5.488 -3.470 1.00 91.75 116 GLU A C 1
ATOM 890 O O . GLU A 1 116 ? 8.057 4.874 -2.612 1.00 91.75 116 GLU A O 1
ATOM 895 N N . ARG A 1 117 ? 7.974 5.991 -4.577 1.00 91.75 117 ARG A N 1
ATOM 896 C CA . ARG A 1 117 ? 9.407 6.148 -4.803 1.00 91.75 117 ARG A CA 1
ATOM 897 C C . ARG A 1 117 ? 9.705 7.621 -4.974 1.00 91.75 117 ARG A C 1
ATOM 899 O O . ARG A 1 117 ? 9.027 8.297 -5.747 1.00 91.75 117 ARG A O 1
ATOM 906 N N . GLN A 1 118 ? 10.711 8.097 -4.260 1.00 91.62 118 GLN A N 1
ATOM 907 C CA . GLN A 1 118 ? 11.127 9.490 -4.288 1.00 91.62 118 GLN A CA 1
ATOM 908 C C . GLN A 1 118 ? 12.359 9.693 -5.175 1.00 91.62 118 GLN A C 1
ATOM 910 O O . GLN A 1 118 ? 13.143 8.774 -5.405 1.00 91.62 118 GLN A O 1
ATOM 915 N N . GLY A 1 119 ? 12.542 10.930 -5.639 1.00 90.50 119 GLY A N 1
ATOM 916 C CA . GLY A 1 119 ? 13.671 11.334 -6.477 1.00 90.50 119 GLY A CA 1
ATOM 917 C C . GLY A 1 119 ? 13.482 11.043 -7.967 1.00 90.50 119 GLY A C 1
ATOM 918 O O . GLY A 1 119 ? 12.407 10.655 -8.429 1.00 90.50 119 GLY A O 1
ATOM 919 N N . ASP A 1 120 ? 14.529 11.302 -8.751 1.00 91.25 120 ASP A N 1
ATOM 920 C CA . ASP A 1 120 ? 14.508 11.020 -10.181 1.00 91.25 120 ASP A CA 1
ATOM 921 C C . ASP A 1 120 ? 14.655 9.521 -10.459 1.00 91.25 120 ASP A C 1
ATOM 923 O O . ASP A 1 120 ? 15.185 8.753 -9.653 1.00 91.25 120 ASP A O 1
ATOM 927 N N . TRP A 1 121 ? 14.196 9.102 -11.639 1.00 87.62 121 TRP A N 1
ATOM 928 C CA . TRP A 1 121 ? 14.104 7.679 -11.924 1.00 87.62 121 TRP A CA 1
ATOM 929 C C . TRP A 1 121 ? 15.440 6.949 -12.065 1.00 87.62 121 TRP A C 1
ATOM 931 O O . TRP A 1 121 ? 15.503 5.745 -11.845 1.00 87.62 121 TRP A O 1
ATOM 941 N N . ASN A 1 122 ? 16.497 7.655 -12.460 1.00 88.38 122 ASN A N 1
ATOM 942 C CA . ASN A 1 122 ? 17.813 7.056 -12.630 1.00 88.38 122 ASN A CA 1
ATOM 943 C C . ASN A 1 122 ? 18.556 7.023 -11.290 1.00 88.38 122 ASN A C 1
ATOM 945 O O . ASN A 1 122 ? 19.202 6.028 -10.974 1.00 88.38 122 ASN A O 1
ATOM 949 N N . GLY A 1 123 ? 18.435 8.092 -10.497 1.00 89.06 123 GLY A N 1
ATOM 950 C CA . GLY A 1 123 ? 18.948 8.169 -9.134 1.00 89.06 123 GLY A CA 1
ATOM 951 C C . GLY A 1 123 ? 18.394 7.055 -8.253 1.00 89.06 123 GLY A C 1
ATOM 952 O O . GLY A 1 123 ? 19.175 6.266 -7.729 1.00 89.06 123 GLY A O 1
ATOM 953 N N . PHE A 1 124 ? 17.065 6.893 -8.175 1.00 87.62 124 PHE A N 1
ATOM 954 C CA . PHE A 1 124 ? 16.512 5.845 -7.309 1.00 87.62 124 PHE A CA 1
ATOM 955 C C . PHE A 1 124 ? 16.935 4.439 -7.759 1.00 87.62 124 PHE A C 1
ATOM 957 O O . PHE A 1 124 ? 17.191 3.596 -6.901 1.00 87.62 124 PHE A O 1
ATOM 964 N N . LEU A 1 125 ? 17.015 4.160 -9.073 1.00 87.56 125 LEU A N 1
ATOM 965 C CA . LEU A 1 125 ? 17.426 2.836 -9.558 1.00 87.56 125 LEU A CA 1
ATOM 966 C C . LEU A 1 125 ? 18.853 2.533 -9.118 1.00 87.56 125 LEU A C 1
ATOM 968 O O . LEU A 1 125 ? 19.111 1.442 -8.638 1.00 87.56 125 LEU A O 1
ATOM 972 N N . LYS A 1 126 ? 19.769 3.502 -9.206 1.00 87.06 126 LYS A N 1
ATOM 973 C CA . LYS A 1 126 ? 21.154 3.305 -8.753 1.00 87.06 126 LYS A CA 1
ATOM 974 C C . LYS A 1 126 ? 21.249 2.948 -7.279 1.00 87.06 126 LYS A C 1
ATOM 976 O O . LYS A 1 126 ? 22.159 2.223 -6.909 1.00 87.06 126 LYS A O 1
ATOM 981 N N . GLU A 1 127 ? 20.332 3.454 -6.469 1.00 85.88 127 GLU A N 1
ATOM 982 C CA . GLU A 1 127 ? 20.369 3.248 -5.028 1.00 85.88 127 GLU A CA 1
ATOM 983 C C . GLU A 1 127 ? 19.607 2.005 -4.553 1.00 85.88 127 GLU A C 1
ATOM 985 O O . GLU A 1 127 ? 19.996 1.382 -3.573 1.00 85.88 127 GLU A O 1
ATOM 990 N N . THR A 1 128 ? 18.495 1.660 -5.207 1.00 78.25 128 THR A N 1
ATOM 991 C CA . THR A 1 128 ? 17.615 0.548 -4.787 1.00 78.25 128 THR A CA 1
ATOM 992 C C . THR A 1 128 ? 17.860 -0.738 -5.569 1.00 78.25 128 THR A C 1
ATOM 994 O O . THR A 1 128 ? 17.690 -1.826 -5.026 1.00 78.25 128 THR A O 1
ATOM 997 N N . ASP A 1 129 ? 18.271 -0.627 -6.833 1.00 79.12 129 ASP A N 1
ATOM 998 C CA . ASP A 1 129 ? 18.594 -1.752 -7.710 1.00 79.12 129 ASP A CA 1
ATOM 999 C C . ASP A 1 129 ? 19.661 -1.337 -8.749 1.00 79.12 129 ASP A C 1
ATOM 1001 O O . ASP A 1 129 ? 19.352 -1.109 -9.930 1.00 79.12 129 ASP A O 1
ATOM 1005 N N . PRO A 1 130 ? 20.938 -1.204 -8.331 1.00 79.75 130 PRO A N 1
ATOM 1006 C CA . PRO A 1 130 ? 22.014 -0.739 -9.205 1.00 79.75 130 PRO A CA 1
ATOM 1007 C C . PRO A 1 130 ? 22.145 -1.553 -10.501 1.00 79.75 130 PRO A C 1
ATOM 1009 O O . PRO A 1 130 ? 22.529 -1.008 -11.539 1.00 79.75 130 PRO A O 1
ATOM 1012 N N . ALA A 1 131 ? 21.793 -2.845 -10.466 1.00 77.31 131 ALA A N 1
ATOM 1013 C CA . ALA A 1 131 ? 21.804 -3.715 -11.638 1.00 77.31 131 ALA A CA 1
ATOM 1014 C C . ALA A 1 131 ? 20.780 -3.262 -12.694 1.00 77.31 131 ALA A C 1
ATOM 1016 O O . ALA A 1 131 ? 21.083 -3.263 -13.890 1.00 77.31 131 ALA A O 1
ATOM 1017 N N . SER A 1 132 ? 19.599 -2.809 -12.267 1.00 79.06 132 SER A N 1
ATOM 1018 C CA . SER A 1 132 ? 18.597 -2.207 -13.153 1.00 79.06 132 SER A CA 1
ATOM 1019 C C . SER A 1 132 ? 19.043 -0.860 -13.735 1.00 79.06 132 SER A C 1
ATOM 1021 O O . SER A 1 132 ? 18.707 -0.553 -14.878 1.00 79.06 132 SER A O 1
ATOM 1023 N N . ALA A 1 133 ? 19.843 -0.068 -13.012 1.00 77.00 133 ALA A N 1
ATOM 1024 C CA . ALA A 1 133 ? 20.291 1.251 -13.480 1.00 77.00 133 ALA A CA 1
ATOM 1025 C C . ALA A 1 133 ? 21.256 1.203 -14.679 1.00 77.00 133 ALA A C 1
ATOM 1027 O O . ALA A 1 133 ? 21.296 2.133 -15.487 1.00 77.00 133 ALA A O 1
ATOM 1028 N N . VAL A 1 134 ? 22.046 0.133 -14.797 1.00 77.75 134 VAL A N 1
ATOM 1029 C CA . VAL A 1 134 ? 23.026 -0.061 -15.884 1.00 77.75 134 VAL A CA 1
ATOM 1030 C C . VAL A 1 134 ? 22.505 -0.964 -17.007 1.00 77.75 134 VAL A C 1
ATOM 1032 O O . VAL A 1 134 ? 23.172 -1.155 -18.025 1.00 77.75 134 VAL A O 1
ATOM 1035 N N . SER A 1 135 ? 21.305 -1.515 -16.834 1.00 67.94 135 SER A N 1
ATOM 1036 C CA . SER A 1 135 ? 20.673 -2.444 -17.761 1.00 67.94 135 SER A CA 1
ATOM 1037 C C . SER A 1 135 ? 20.056 -1.718 -18.961 1.00 67.94 135 SER A C 1
ATOM 1039 O O . SER A 1 135 ? 19.198 -0.849 -18.824 1.00 67.94 135 SER A O 1
ATOM 1041 N N . GLY A 1 136 ? 20.441 -2.130 -20.174 1.00 64.44 136 GLY A N 1
ATOM 1042 C CA . GLY A 1 136 ? 19.697 -1.850 -21.411 1.00 64.44 136 GLY A CA 1
ATOM 1043 C C . GLY A 1 136 ? 18.595 -2.882 -21.696 1.00 64.44 136 GLY A C 1
ATOM 1044 O O . GLY A 1 136 ? 18.183 -3.032 -22.845 1.00 64.44 136 GLY A O 1
ATOM 1045 N N . GLY A 1 137 ? 18.205 -3.660 -20.681 1.00 65.50 137 GLY A N 1
ATOM 1046 C CA . GLY A 1 137 ? 17.425 -4.886 -20.808 1.00 65.50 137 GLY A CA 1
ATOM 1047 C C . GLY A 1 137 ? 15.993 -4.707 -21.315 1.00 65.50 137 GLY A C 1
ATOM 1048 O O . GLY A 1 137 ? 15.434 -3.613 -21.373 1.00 65.50 137 GLY A O 1
ATOM 1049 N N . LEU A 1 138 ? 15.387 -5.841 -21.676 1.00 74.62 138 LEU A N 1
ATOM 1050 C CA . LEU A 1 138 ? 14.019 -5.933 -22.202 1.00 74.62 138 LEU A CA 1
ATOM 1051 C C . LEU A 1 138 ? 12.936 -5.881 -21.110 1.00 74.62 138 LEU A C 1
ATOM 1053 O O . LEU A 1 138 ? 11.754 -5.776 -21.440 1.00 74.62 138 LEU A O 1
ATOM 1057 N N . ALA A 1 139 ? 13.320 -5.970 -19.833 1.00 84.81 139 ALA A N 1
ATOM 1058 C CA . ALA A 1 139 ? 12.387 -5.935 -18.715 1.00 84.81 139 ALA A CA 1
ATOM 1059 C C . ALA A 1 139 ? 11.627 -4.600 -18.674 1.00 84.81 139 ALA A C 1
ATOM 1061 O O . ALA A 1 139 ? 12.189 -3.522 -18.894 1.00 84.81 139 ALA A O 1
ATOM 1062 N N . HIS A 1 140 ? 10.327 -4.663 -18.388 1.00 90.06 140 HIS A N 1
ATOM 1063 C CA . HIS A 1 140 ? 9.564 -3.454 -18.104 1.00 90.06 140 HIS A CA 1
ATOM 1064 C C . HIS A 1 140 ? 9.961 -2.941 -16.723 1.00 90.06 140 HIS A C 1
ATOM 1066 O O . HIS A 1 140 ? 9.813 -3.659 -15.743 1.00 90.06 140 HIS A O 1
ATOM 1072 N N . MET A 1 141 ? 10.434 -1.697 -16.663 1.00 91.56 141 MET A N 1
ATOM 1073 C CA . MET A 1 141 ? 10.746 -1.006 -15.414 1.00 91.56 141 MET A CA 1
ATOM 1074 C C . MET A 1 141 ? 9.858 0.227 -15.295 1.00 91.56 141 MET A C 1
ATOM 1076 O O . MET A 1 141 ? 9.925 1.147 -16.128 1.00 91.56 141 MET A O 1
ATOM 1080 N N . GLY A 1 142 ? 8.988 0.237 -14.294 1.00 93.00 142 GLY A N 1
ATOM 1081 C CA . GLY A 1 142 ? 8.010 1.297 -14.122 1.00 93.00 142 GLY A CA 1
ATOM 1082 C C . GLY A 1 142 ? 6.775 0.879 -13.347 1.00 93.00 142 GLY A C 1
ATOM 1083 O O . GLY A 1 142 ? 6.742 -0.136 -12.658 1.00 93.00 142 GLY A O 1
ATOM 1084 N N . LEU A 1 143 ? 5.729 1.680 -13.512 1.00 94.50 143 LEU A N 1
ATOM 1085 C CA . LEU A 1 143 ? 4.395 1.355 -13.038 1.00 94.50 143 LEU A CA 1
ATOM 1086 C C . LEU A 1 143 ? 3.844 0.173 -13.841 1.00 94.50 143 LEU A C 1
ATOM 1088 O O . LEU A 1 143 ? 3.911 0.156 -15.079 1.00 94.50 143 LEU A O 1
ATOM 1092 N N . MET A 1 144 ? 3.279 -0.792 -13.129 1.00 94.44 144 MET A N 1
ATOM 1093 C CA . MET A 1 144 ? 2.594 -1.951 -13.680 1.00 94.44 144 MET A CA 1
ATOM 1094 C C . MET A 1 144 ? 1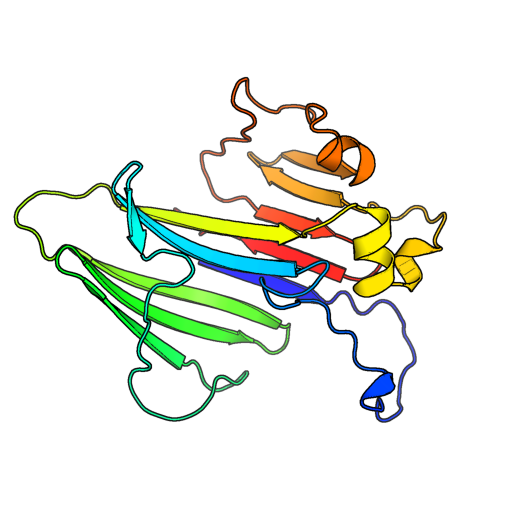.359 -2.258 -12.836 1.00 94.44 144 MET A C 1
ATOM 1096 O O . MET A 1 144 ? 1.379 -2.093 -11.622 1.00 94.44 144 MET A O 1
ATOM 1100 N N . GLY A 1 145 ? 0.276 -2.701 -13.461 1.00 93.88 145 GLY A N 1
ATOM 1101 C CA . GLY A 1 145 ? -0.921 -3.085 -12.725 1.00 93.88 145 GLY A CA 1
ATOM 1102 C C . GLY A 1 145 ? -1.995 -3.677 -13.611 1.00 93.88 145 GLY A C 1
ATOM 1103 O O . GLY A 1 145 ? -1.900 -3.644 -14.838 1.00 93.88 145 GLY A O 1
ATOM 1104 N N . VAL A 1 146 ? -3.040 -4.199 -12.982 1.00 93.69 146 VAL A N 1
ATOM 1105 C CA . VAL A 1 146 ? -4.260 -4.632 -13.658 1.00 93.69 146 VAL A CA 1
ATOM 1106 C C . VAL A 1 146 ? -5.430 -3.873 -13.059 1.00 93.69 146 VAL A C 1
ATOM 1108 O O . VAL A 1 146 ? -5.710 -3.987 -11.867 1.00 93.69 146 VAL A O 1
ATOM 1111 N N . THR A 1 147 ? -6.135 -3.129 -13.908 1.00 92.06 147 THR A N 1
ATOM 1112 C CA . THR A 1 147 ? -7.404 -2.475 -13.571 1.00 92.06 147 THR A CA 1
ATOM 1113 C C . THR A 1 147 ? -8.454 -2.842 -14.583 1.00 92.06 147 THR A C 1
ATOM 1115 O O . THR A 1 147 ? -8.197 -2.793 -15.787 1.00 92.06 147 THR A O 1
ATOM 1118 N N . ASP A 1 148 ? -9.634 -3.217 -14.086 1.00 89.44 148 ASP A N 1
ATOM 1119 C CA . ASP A 1 148 ? -10.757 -3.617 -14.937 1.00 89.44 148 ASP A CA 1
ATOM 1120 C C . ASP A 1 148 ? -10.346 -4.703 -15.954 1.00 89.44 148 ASP A C 1
ATOM 1122 O O . ASP A 1 148 ? -10.521 -4.584 -17.166 1.00 89.44 148 ASP A O 1
ATOM 1126 N N . GLY A 1 149 ? -9.623 -5.717 -15.459 1.00 90.44 149 GLY A N 1
ATOM 1127 C CA . GLY A 1 149 ? -9.080 -6.820 -16.262 1.00 90.44 149 GLY A CA 1
ATOM 1128 C C . GLY A 1 149 ? -8.002 -6.434 -17.286 1.00 90.44 149 GLY A C 1
ATOM 1129 O O . GLY A 1 149 ? -7.508 -7.300 -18.003 1.00 90.44 149 GLY A O 1
ATOM 1130 N N . THR A 1 150 ? -7.607 -5.162 -17.367 1.00 92.75 150 THR A N 1
ATOM 1131 C CA . THR A 1 150 ? -6.661 -4.661 -18.368 1.00 92.75 150 THR A CA 1
ATOM 1132 C C . THR A 1 150 ? -5.279 -4.449 -17.762 1.00 92.75 150 THR A C 1
ATOM 1134 O O . THR A 1 150 ? -5.132 -3.686 -16.807 1.00 92.75 150 THR A O 1
ATOM 1137 N N . LEU A 1 151 ? -4.250 -5.061 -18.361 1.00 94.62 151 LEU A N 1
ATOM 1138 C CA . LEU A 1 151 ? -2.850 -4.784 -18.030 1.00 94.62 151 LEU A CA 1
ATOM 1139 C C . LEU A 1 151 ? -2.487 -3.337 -18.389 1.00 94.62 151 LEU A C 1
ATOM 1141 O O . LEU A 1 151 ? -2.691 -2.877 -19.517 1.00 94.62 151 LEU A O 1
ATOM 1145 N N . ARG A 1 152 ? -1.899 -2.631 -17.429 1.00 94.69 152 ARG A N 1
ATOM 1146 C CA . ARG A 1 152 ? -1.426 -1.254 -17.542 1.00 94.69 152 ARG A CA 1
ATOM 1147 C C . ARG A 1 152 ? 0.069 -1.215 -17.278 1.00 94.69 152 ARG A C 1
ATOM 1149 O O . ARG A 1 152 ? 0.544 -1.801 -16.312 1.00 94.69 152 ARG A O 1
ATOM 1156 N N . LEU A 1 153 ? 0.794 -0.507 -18.138 1.00 94.69 153 LEU A N 1
ATOM 1157 C CA . LEU A 1 153 ? 2.243 -0.351 -18.069 1.00 94.69 153 LEU A CA 1
ATOM 1158 C C . LEU A 1 153 ? 2.604 1.105 -18.365 1.00 94.69 153 LEU A C 1
ATOM 1160 O O . LEU A 1 153 ? 2.126 1.674 -19.348 1.00 94.69 153 LEU A O 1
ATOM 1164 N N . GLN A 1 154 ? 3.476 1.696 -17.553 1.00 94.81 154 GLN A N 1
ATOM 1165 C CA . GLN A 1 154 ? 4.087 2.998 -17.821 1.00 94.81 154 GLN A CA 1
ATOM 1166 C C . GLN A 1 154 ? 5.533 2.964 -17.329 1.00 94.81 154 GLN A C 1
ATOM 1168 O O . GLN A 1 154 ? 5.786 2.697 -16.158 1.00 94.81 154 GLN A O 1
ATOM 1173 N N . LYS A 1 155 ? 6.495 3.219 -18.222 1.00 93.69 155 LYS A N 1
ATOM 1174 C CA . LYS A 1 155 ? 7.919 3.251 -17.846 1.00 93.69 155 LYS A CA 1
ATOM 1175 C C . LYS A 1 155 ? 8.191 4.400 -16.867 1.00 93.69 155 LYS A C 1
ATOM 1177 O O . LYS A 1 155 ? 7.497 5.415 -16.910 1.00 93.69 155 LYS A O 1
ATOM 1182 N N . TYR A 1 156 ? 9.246 4.311 -16.059 1.00 92.81 156 TYR A N 1
ATOM 1183 C CA . TYR A 1 156 ? 9.558 5.379 -15.098 1.00 92.81 156 TYR A CA 1
ATOM 1184 C C . TYR A 1 156 ? 9.770 6.757 -15.736 1.00 92.81 156 TYR A C 1
ATOM 1186 O O . TYR A 1 156 ? 9.180 7.732 -15.287 1.00 92.81 156 TYR A O 1
ATOM 1194 N N . LYS A 1 157 ? 10.554 6.855 -16.818 1.00 92.00 157 LYS A N 1
ATOM 1195 C CA . LYS A 1 157 ? 10.839 8.141 -17.485 1.00 92.00 157 LYS A CA 1
ATOM 1196 C C . LYS A 1 157 ? 9.574 8.932 -17.878 1.00 92.00 157 LYS A C 1
ATOM 1198 O O . LYS A 1 157 ? 9.509 10.115 -17.553 1.00 92.00 157 LYS A O 1
ATOM 1203 N N . PRO A 1 158 ? 8.580 8.360 -18.591 1.00 93.81 158 PRO A N 1
ATOM 1204 C CA . PRO A 1 158 ? 7.326 9.064 -18.852 1.00 93.81 158 PRO A CA 1
ATOM 1205 C C . PRO A 1 158 ? 6.476 9.278 -17.591 1.00 93.81 158 PRO A C 1
ATOM 1207 O O . PRO A 1 158 ? 5.826 10.316 -17.511 1.00 93.81 158 PRO A O 1
ATOM 1210 N N . LEU A 1 159 ? 6.508 8.360 -16.616 1.00 91.94 159 LEU A N 1
ATOM 1211 C CA . LEU A 1 159 ? 5.781 8.502 -15.350 1.00 91.94 159 LEU A CA 1
ATOM 1212 C C . LEU A 1 159 ? 6.247 9.732 -14.554 1.00 91.94 159 LEU A C 1
ATOM 1214 O O . LEU A 1 159 ? 5.433 10.592 -14.239 1.00 91.94 159 LEU A O 1
ATOM 1218 N N . VAL A 1 160 ? 7.555 9.874 -14.307 1.00 91.12 160 VAL A N 1
ATOM 1219 C CA . VAL A 1 160 ? 8.106 11.031 -13.570 1.00 91.12 160 VAL A CA 1
ATOM 1220 C C . VAL A 1 160 ? 7.967 12.341 -14.346 1.00 91.12 160 VAL A C 1
ATOM 1222 O O . VAL A 1 160 ? 7.904 13.415 -13.760 1.00 91.12 160 VAL A O 1
ATOM 1225 N N . ALA A 1 161 ? 7.868 12.264 -15.676 1.00 92.38 161 ALA A N 1
ATOM 1226 C CA . ALA A 1 161 ? 7.569 13.408 -16.533 1.00 92.38 161 ALA A CA 1
ATOM 1227 C C . ALA A 1 161 ? 6.064 13.743 -16.590 1.00 92.38 161 ALA A C 1
ATOM 1229 O O . ALA A 1 161 ? 5.660 14.532 -17.444 1.00 92.38 161 ALA A O 1
ATOM 1230 N N . SER A 1 162 ? 5.238 13.122 -15.735 1.00 90.88 162 SER A N 1
ATOM 1231 C CA . SER A 1 162 ? 3.779 13.303 -15.673 1.00 90.88 162 SER A CA 1
ATOM 1232 C C . SER A 1 162 ? 3.089 13.126 -17.030 1.00 90.88 162 SER A C 1
ATOM 1234 O O . SER A 1 162 ? 2.116 13.807 -17.359 1.00 90.88 162 SER A O 1
ATOM 1236 N N . LYS A 1 163 ? 3.617 12.227 -17.871 1.00 94.00 163 LYS A N 1
ATOM 1237 C CA . LYS A 1 163 ? 2.979 11.905 -19.146 1.00 94.00 163 LYS A CA 1
ATOM 1238 C C . LYS A 1 163 ? 1.777 11.017 -18.896 1.00 94.00 163 LYS A C 1
ATOM 1240 O O . LYS A 1 163 ? 1.884 10.019 -18.182 1.00 94.00 163 LYS A O 1
ATOM 1245 N N . LYS A 1 164 ? 0.683 11.326 -19.593 1.00 92.12 164 LYS A N 1
ATOM 1246 C CA . LYS A 1 164 ? -0.533 10.524 -19.516 1.00 92.12 164 LYS A CA 1
ATOM 1247 C C . LYS A 1 164 ? -0.264 9.063 -19.854 1.00 92.12 164 LYS A C 1
ATOM 1249 O O . LYS A 1 164 ? 0.377 8.747 -20.863 1.00 92.12 164 LYS A O 1
ATOM 1254 N N . ALA A 1 165 ? -0.756 8.179 -19.004 1.00 91.94 165 ALA A N 1
ATOM 1255 C CA . ALA A 1 165 ? -0.743 6.749 -19.228 1.00 91.94 165 ALA A CA 1
ATOM 1256 C C . ALA A 1 165 ? -1.955 6.332 -20.077 1.00 91.94 165 ALA A C 1
ATOM 1258 O O . ALA A 1 165 ? -3.000 6.981 -20.121 1.00 91.94 165 ALA A O 1
ATOM 1259 N N . LYS A 1 166 ? -1.815 5.232 -20.820 1.00 89.69 166 LYS A N 1
ATOM 1260 C CA . LYS A 1 166 ? -2.875 4.775 -21.725 1.00 89.69 166 LYS A CA 1
ATOM 1261 C C . LYS A 1 166 ? -4.100 4.298 -20.934 1.00 89.69 166 LYS A C 1
ATOM 1263 O O . LYS A 1 166 ? -4.038 3.286 -20.236 1.00 89.69 166 LYS A O 1
ATOM 1268 N N . GLY A 1 167 ? -5.237 4.959 -21.157 1.00 88.69 167 GLY A N 1
ATOM 1269 C CA . GLY A 1 167 ? -6.522 4.639 -20.521 1.00 88.69 167 GLY A CA 1
ATOM 1270 C C . GLY A 1 167 ? -6.727 5.281 -19.151 1.00 88.69 167 GLY A C 1
ATOM 1271 O O . GLY A 1 167 ? -7.625 4.868 -18.428 1.00 88.69 167 GLY A O 1
ATOM 1272 N N . GLU A 1 168 ? -5.888 6.253 -18.809 1.00 92.69 168 GLU A N 1
ATOM 1273 C CA . GLU A 1 168 ? -6.053 7.127 -17.653 1.00 92.69 168 GLU A CA 1
ATOM 1274 C C . GLU A 1 168 ? -7.256 8.070 -17.856 1.00 92.69 168 GLU A C 1
ATOM 1276 O O . GLU A 1 168 ? -7.498 8.543 -18.973 1.00 92.69 168 GLU A O 1
ATOM 1281 N N . THR A 1 169 ? -8.020 8.346 -16.795 1.00 92.44 169 THR A N 1
ATOM 1282 C CA . THR A 1 169 ? -9.117 9.328 -16.827 1.00 92.44 169 THR A CA 1
ATOM 1283 C C . THR A 1 169 ? -8.592 10.768 -16.916 1.00 92.44 169 THR A C 1
ATOM 1285 O O . THR A 1 169 ? -7.388 11.025 -16.904 1.00 92.44 169 THR A O 1
ATOM 1288 N N . ALA A 1 170 ? -9.497 11.750 -17.005 1.00 90.25 170 ALA A N 1
ATOM 1289 C CA . ALA A 1 170 ? -9.119 13.165 -16.968 1.00 90.25 170 ALA A CA 1
ATOM 1290 C C . ALA A 1 170 ? -8.354 13.541 -15.684 1.00 90.25 170 ALA A C 1
ATOM 1292 O O . ALA A 1 170 ? -7.414 14.329 -15.761 1.00 90.25 170 ALA A O 1
ATOM 1293 N N . ASP A 1 171 ? -8.717 12.918 -14.560 1.00 89.44 171 ASP A N 1
ATOM 1294 C CA . ASP A 1 171 ? -8.156 13.170 -13.225 1.00 89.44 171 ASP A CA 1
ATOM 1295 C C . ASP A 1 171 ? -6.928 12.314 -12.899 1.00 89.44 171 ASP A C 1
ATOM 1297 O O . ASP A 1 171 ? -6.456 12.307 -11.766 1.00 89.44 171 ASP A O 1
ATOM 1301 N N . GLY A 1 172 ? -6.430 11.549 -13.866 1.00 88.12 172 GLY A N 1
ATOM 1302 C CA . GLY A 1 172 ? -5.231 10.747 -13.673 1.00 88.12 172 GLY A CA 1
ATOM 1303 C C . GLY A 1 172 ? -5.463 9.336 -13.118 1.00 88.12 172 GLY A C 1
ATOM 1304 O O . GLY A 1 172 ? -4.531 8.666 -12.680 1.00 88.12 172 GLY A O 1
ATOM 1305 N N . ASN A 1 173 ? -6.715 8.874 -13.099 1.00 91.12 173 ASN A N 1
ATOM 1306 C CA . ASN A 1 173 ? -7.103 7.657 -12.390 1.00 91.12 173 ASN A CA 1
ATOM 1307 C C . ASN A 1 173 ? -7.350 6.471 -13.327 1.00 91.12 173 ASN A C 1
ATOM 1309 O O . ASN A 1 173 ? -7.608 6.620 -14.521 1.00 91.12 173 ASN A O 1
ATOM 1313 N N . PHE A 1 174 ? -7.352 5.278 -12.736 1.00 92.31 174 PHE A N 1
ATOM 1314 C CA . PHE A 1 174 ? -7.759 4.029 -13.375 1.00 92.31 174 PHE A CA 1
ATOM 1315 C C . PHE A 1 174 ? -8.830 3.345 -12.521 1.00 92.31 174 PHE A C 1
ATOM 1317 O O . PHE A 1 174 ? -8.510 2.428 -11.761 1.00 92.31 174 PHE A O 1
ATOM 1324 N N . PRO A 1 175 ? -10.087 3.815 -12.582 1.00 90.00 175 PRO A N 1
ATOM 1325 C CA . PRO A 1 175 ? -11.152 3.263 -11.764 1.00 90.00 175 PRO A CA 1
ATOM 1326 C C . PRO A 1 175 ? -11.398 1.801 -12.127 1.00 90.00 175 PRO A C 1
ATOM 1328 O O . PRO A 1 175 ? -11.301 1.397 -13.286 1.00 90.00 175 PRO A O 1
ATOM 1331 N N . THR A 1 176 ? -11.743 1.010 -11.123 1.00 89.50 176 THR A N 1
ATOM 1332 C CA . THR A 1 176 ? -12.139 -0.379 -11.304 1.00 89.50 176 THR A CA 1
ATOM 1333 C C . THR A 1 176 ? -13.275 -0.690 -10.347 1.00 89.50 176 THR A C 1
ATOM 1335 O O . THR A 1 176 ? -13.275 -0.228 -9.209 1.00 89.50 176 THR A O 1
ATOM 1338 N N . ALA A 1 177 ? -14.277 -1.418 -10.839 1.00 85.25 177 ALA A N 1
ATOM 1339 C CA . ALA A 1 177 ? -15.449 -1.767 -10.045 1.00 85.25 177 ALA A CA 1
ATOM 1340 C C . ALA A 1 177 ? -15.196 -2.955 -9.106 1.00 85.25 177 ALA A C 1
ATOM 1342 O O . ALA A 1 177 ? -15.980 -3.155 -8.188 1.00 85.25 177 ALA A O 1
ATOM 1343 N N . LYS A 1 178 ? -14.154 -3.761 -9.366 1.00 85.44 178 LYS A N 1
ATOM 1344 C CA . LYS A 1 178 ? -13.802 -4.952 -8.583 1.00 85.44 178 LYS A CA 1
ATOM 1345 C C . LYS A 1 178 ? -12.294 -5.180 -8.597 1.00 85.44 178 LYS A C 1
ATOM 1347 O O . LYS A 1 178 ? -11.716 -5.357 -9.670 1.00 85.44 178 LYS A O 1
ATOM 1352 N N . GLY A 1 179 ? -11.691 -5.262 -7.414 1.00 83.62 179 GLY A N 1
ATOM 1353 C CA . GLY A 1 179 ? -10.319 -5.737 -7.229 1.00 83.62 179 GLY A CA 1
ATOM 1354 C C . GLY A 1 179 ? -9.257 -4.988 -8.039 1.00 83.62 179 GLY A C 1
ATOM 1355 O O . GLY A 1 179 ? -9.231 -3.760 -8.077 1.00 83.62 179 GLY A O 1
ATOM 1356 N N . GLY A 1 180 ? -8.343 -5.748 -8.647 1.00 91.25 180 GLY A N 1
ATOM 1357 C CA . GLY A 1 180 ? -7.178 -5.227 -9.363 1.00 91.25 180 GLY A CA 1
ATOM 1358 C C . GLY A 1 180 ? -5.941 -5.109 -8.476 1.00 91.25 180 GLY A C 1
ATOM 1359 O O . GLY A 1 180 ? -5.958 -5.485 -7.305 1.00 91.25 180 GLY A O 1
ATOM 1360 N N . TRP A 1 181 ? -4.844 -4.621 -9.045 1.00 92.88 181 TRP A N 1
ATOM 1361 C CA . TRP A 1 181 ? -3.605 -4.349 -8.314 1.00 92.88 181 TRP A CA 1
ATOM 1362 C C . TRP A 1 181 ? -2.735 -3.355 -9.076 1.00 92.88 181 TRP A C 1
ATOM 1364 O O . TRP A 1 181 ? -2.840 -3.232 -10.298 1.00 92.88 181 TRP A O 1
ATOM 1374 N N . TRP A 1 182 ? -1.849 -2.676 -8.356 1.00 92.56 182 TRP A N 1
ATOM 1375 C CA . TRP A 1 182 ? -0.834 -1.796 -8.932 1.00 92.56 182 TRP A CA 1
ATOM 1376 C C . TRP A 1 182 ? 0.476 -1.937 -8.198 1.00 92.56 182 TRP A C 1
ATOM 1378 O O . TRP A 1 182 ? 0.490 -2.216 -7.005 1.00 92.56 182 TRP A O 1
ATOM 1388 N N . GLY A 1 183 ? 1.568 -1.701 -8.904 1.00 93.75 183 GLY A N 1
ATOM 1389 C CA . GLY A 1 183 ? 2.901 -1.878 -8.385 1.00 93.75 183 GLY A CA 1
ATOM 1390 C C . GLY A 1 183 ? 3.962 -1.122 -9.160 1.00 93.75 183 GLY A C 1
ATOM 1391 O O . GLY A 1 183 ? 3.727 -0.585 -10.246 1.00 93.75 183 GLY A O 1
ATOM 1392 N N . LEU A 1 184 ? 5.148 -1.109 -8.573 1.00 93.38 184 LEU A N 1
ATOM 1393 C CA . LEU A 1 184 ? 6.372 -0.624 -9.187 1.00 93.38 184 LEU A CA 1
ATOM 1394 C C . LEU A 1 184 ? 7.292 -1.822 -9.394 1.00 93.38 184 LEU A C 1
ATOM 1396 O O . LEU A 1 184 ? 7.525 -2.581 -8.454 1.00 93.38 184 LEU A O 1
ATOM 1400 N N . THR A 1 185 ? 7.783 -1.985 -10.619 1.00 91.19 185 THR A N 1
ATOM 1401 C CA . THR A 1 185 ? 8.654 -3.096 -11.006 1.00 91.19 185 THR A CA 1
ATOM 1402 C C . THR A 1 185 ? 9.990 -2.594 -11.526 1.00 91.19 185 THR A C 1
ATOM 1404 O O . THR A 1 185 ? 10.045 -1.633 -12.296 1.00 91.19 185 THR A O 1
ATOM 1407 N N . ASP A 1 186 ? 11.039 -3.313 -11.148 1.00 88.44 186 ASP A N 1
ATOM 1408 C CA . ASP A 1 186 ? 12.387 -3.232 -11.703 1.00 88.44 186 ASP A CA 1
ATOM 1409 C C . ASP A 1 186 ? 12.721 -4.555 -12.410 1.00 88.44 186 ASP A C 1
ATOM 1411 O O . ASP A 1 186 ? 11.830 -5.371 -12.651 1.00 88.44 186 ASP A O 1
ATOM 1415 N N . MET A 1 187 ? 13.988 -4.782 -12.769 1.00 84.00 187 MET A N 1
ATOM 1416 C CA . MET A 1 187 ? 14.404 -6.003 -13.469 1.00 84.00 187 MET A CA 1
ATOM 1417 C C . MET A 1 187 ? 14.171 -7.277 -12.643 1.00 84.00 187 MET A C 1
ATOM 1419 O O . MET A 1 187 ? 13.826 -8.306 -13.221 1.00 84.00 187 MET A O 1
ATOM 1423 N N . TYR A 1 188 ? 14.332 -7.199 -11.316 1.00 80.62 188 TYR A N 1
ATOM 1424 C CA . TYR A 1 188 ? 14.242 -8.354 -10.408 1.00 80.62 188 TYR A CA 1
ATOM 1425 C C . TYR A 1 188 ? 13.198 -8.205 -9.293 1.00 80.62 188 TYR A C 1
ATOM 1427 O O . TYR A 1 188 ? 12.855 -9.178 -8.626 1.00 80.62 188 TYR A O 1
ATOM 1435 N N . TRP A 1 189 ? 12.674 -7.000 -9.071 1.00 84.31 189 TRP A N 1
ATOM 1436 C CA . TRP A 1 189 ? 11.874 -6.695 -7.884 1.00 84.31 189 TRP A CA 1
ATOM 1437 C C . TRP A 1 189 ? 10.535 -6.079 -8.247 1.00 84.31 189 TRP A C 1
ATOM 1439 O O . TRP A 1 189 ? 10.443 -5.288 -9.185 1.00 84.31 189 TRP A O 1
ATOM 1449 N N . MET A 1 190 ? 9.509 -6.378 -7.451 1.00 88.31 190 MET A N 1
ATOM 1450 C CA . MET A 1 190 ? 8.222 -5.706 -7.540 1.00 88.31 190 MET A CA 1
ATOM 1451 C C . MET A 1 190 ? 7.644 -5.452 -6.147 1.00 88.31 190 MET A C 1
ATOM 1453 O O . MET A 1 190 ? 7.567 -6.354 -5.317 1.00 88.31 190 MET A O 1
ATOM 1457 N N . SER A 1 191 ? 7.157 -4.235 -5.909 1.00 91.12 191 SER A N 1
ATOM 1458 C CA . SER A 1 191 ? 6.148 -4.013 -4.866 1.00 91.12 191 SER A CA 1
ATOM 1459 C C . SER A 1 191 ? 4.794 -3.828 -5.526 1.00 91.12 191 SER A C 1
ATOM 1461 O O . SER A 1 191 ? 4.700 -3.224 -6.595 1.00 91.12 191 SER A O 1
ATOM 1463 N N . ALA A 1 192 ? 3.748 -4.361 -4.910 1.00 93.19 192 ALA A N 1
ATOM 1464 C CA . ALA A 1 192 ? 2.389 -4.259 -5.397 1.00 93.19 192 ALA A CA 1
ATOM 1465 C C . ALA A 1 192 ? 1.393 -4.101 -4.244 1.00 93.19 192 ALA A C 1
ATOM 1467 O O . ALA A 1 192 ? 1.488 -4.743 -3.201 1.00 93.19 192 ALA A O 1
ATOM 1468 N N . LEU A 1 193 ? 0.387 -3.264 -4.456 1.00 92.06 193 LEU A N 1
ATOM 1469 C CA . LEU A 1 193 ? -0.797 -3.175 -3.622 1.00 92.06 193 LEU A CA 1
ATOM 1470 C C . LEU A 1 193 ? -1.914 -3.956 -4.282 1.00 92.06 193 LEU A C 1
ATOM 1472 O O . LEU A 1 193 ? -2.248 -3.744 -5.449 1.00 92.06 193 LEU A O 1
ATOM 1476 N N . VAL A 1 194 ? -2.504 -4.839 -3.492 1.00 91.94 194 VAL A N 1
ATOM 1477 C CA . VAL A 1 194 ? -3.590 -5.718 -3.889 1.00 91.94 194 VAL A CA 1
ATOM 1478 C C . VAL A 1 194 ? -4.755 -5.433 -2.935 1.00 91.94 194 VAL A C 1
ATOM 1480 O O . VAL A 1 194 ? -4.791 -5.957 -1.815 1.00 91.94 194 VAL A O 1
ATOM 1483 N N . PRO A 1 195 ? -5.701 -4.548 -3.304 1.00 88.50 195 PRO A N 1
ATOM 1484 C CA . PRO A 1 195 ? -6.927 -4.365 -2.532 1.00 88.50 195 PRO A CA 1
ATOM 1485 C C . PRO A 1 195 ? -7.708 -5.680 -2.412 1.00 88.50 195 PRO A C 1
ATOM 1487 O O . PRO A 1 195 ? -7.384 -6.682 -3.056 1.00 88.50 195 PRO A O 1
ATOM 1490 N N . ASP A 1 196 ? -8.736 -5.691 -1.566 1.00 83.44 196 ASP A N 1
ATOM 1491 C CA . ASP A 1 196 ? -9.648 -6.832 -1.530 1.00 83.44 196 ASP A CA 1
ATOM 1492 C C . ASP A 1 196 ? -10.238 -7.059 -2.933 1.00 83.44 196 ASP A C 1
ATOM 1494 O O . ASP A 1 196 ? -10.703 -6.127 -3.586 1.00 83.44 196 ASP A O 1
ATOM 1498 N N . GLN A 1 197 ? -10.138 -8.293 -3.422 1.00 85.06 197 GLN A N 1
ATOM 1499 C CA . GLN A 1 197 ? -10.564 -8.657 -4.772 1.00 85.06 197 GLN A CA 1
ATOM 1500 C C . GLN A 1 197 ? -12.072 -8.920 -4.857 1.00 85.06 197 GLN A C 1
ATOM 1502 O O . GLN A 1 197 ? -12.600 -9.036 -5.962 1.00 85.06 197 GLN A O 1
ATOM 1507 N N . ALA A 1 198 ? -12.748 -9.031 -3.710 1.00 78.19 198 ALA A N 1
ATOM 1508 C CA . ALA A 1 198 ? -14.179 -9.300 -3.618 1.00 78.19 198 ALA A CA 1
ATOM 1509 C C . ALA A 1 198 ? -15.011 -8.109 -3.108 1.00 78.19 198 ALA A C 1
ATOM 1511 O O . ALA A 1 198 ? -16.237 -8.223 -3.088 1.00 78.19 198 ALA A O 1
ATOM 1512 N N . ALA A 1 199 ? -14.359 -7.014 -2.698 1.00 61.25 199 ALA A N 1
ATOM 1513 C CA . ALA A 1 199 ? -15.013 -5.793 -2.223 1.00 61.25 199 ALA A CA 1
ATOM 1514 C C . ALA A 1 199 ? -15.701 -5.005 -3.347 1.00 61.25 199 ALA A C 1
ATOM 1516 O O . ALA A 1 199 ? -15.208 -5.051 -4.501 1.00 61.25 199 ALA A O 1
#

Secondary structure (DSSP, 8-state):
-EEEEEE----S---SPPPGGG----SB-TTSTT-EEEEEEEEETTEEEE-TT---EEESSS---SS--EEEEEE-SSEEEEEEEEE-TT-EEEEEEEEEE-SSS---EEEEEEEEE-S-HHHHHHHH-HHHHT---SS--EEEEEETTEEEEEEHHHHHTTPPPTT--TTS----SS--EEEEE-SSEEEEEE--S--

Sequence (199 aa):
MKAAILLAKTSEGASGELKEEDEIRLLRPEESEFGYFTTYYWADGNTLVAGRNSPWTQVGEGGLSAATPVTLRLETDSVSIDRVVSVDENYLFTFSDTVTNLSAEPKTLRPIGSIERQGDWNGFLKETDPASAVSGGLAHMGLMGVTDGTLRLQKYKPLVASKKAKGETADGNFPTAKGGWWGLTDMYWMSALVPDQAA